Protein AF-A0A957NSQ6-F1 (afdb_monomer)

Structure (mmCIF, N/CA/C/O backbone):
data_AF-A0A957NSQ6-F1
#
_entry.id   AF-A0A957NSQ6-F1
#
loop_
_atom_site.group_PDB
_atom_site.id
_atom_site.type_symbol
_atom_site.label_atom_id
_atom_site.label_alt_id
_atom_site.label_comp_id
_atom_site.label_asym_id
_atom_site.label_entity_id
_atom_site.label_seq_id
_atom_site.pdbx_PDB_ins_code
_atom_site.Cartn_x
_atom_site.Cartn_y
_atom_site.Cartn_z
_atom_site.occupancy
_atom_site.B_iso_or_equiv
_atom_site.auth_seq_id
_atom_site.auth_comp_id
_atom_site.auth_asym_id
_atom_site.auth_atom_id
_atom_site.pdbx_PDB_model_num
ATOM 1 N N . ASP A 1 1 ? -31.401 -4.729 37.773 1.00 59.41 1 ASP A N 1
ATOM 2 C CA . ASP A 1 1 ? -31.222 -4.832 36.318 1.00 59.41 1 ASP A CA 1
ATOM 3 C C . ASP A 1 1 ? -29.803 -5.302 36.040 1.00 59.41 1 ASP A C 1
ATOM 5 O O . ASP A 1 1 ? -28.876 -4.625 36.460 1.00 59.41 1 ASP A O 1
ATOM 9 N N . ASP A 1 2 ? -29.630 -6.480 35.433 1.00 79.62 2 ASP A N 1
ATOM 10 C CA . ASP A 1 2 ? -28.315 -7.121 35.199 1.00 79.62 2 ASP A CA 1
ATOM 11 C C . ASP A 1 2 ? -27.826 -6.951 33.742 1.00 79.62 2 ASP A C 1
ATOM 13 O O . ASP A 1 2 ? -26.927 -7.634 33.254 1.00 79.62 2 ASP A O 1
ATOM 17 N N . GLN A 1 3 ? -28.450 -6.018 33.015 1.00 88.69 3 GLN A N 1
ATOM 18 C CA . GLN A 1 3 ? -28.227 -5.779 31.586 1.00 88.69 3 GLN A CA 1
ATOM 19 C C . GLN A 1 3 ? -26.753 -5.472 31.242 1.00 88.69 3 GLN A C 1
ATOM 21 O O . GLN A 1 3 ? -26.240 -6.066 30.291 1.00 88.69 3 GLN A O 1
ATOM 26 N N . PRO A 1 4 ? -26.005 -4.646 32.010 1.00 88.00 4 PRO A N 1
ATOM 27 C CA . PRO A 1 4 ? -24.586 -4.417 31.726 1.00 88.00 4 PRO A CA 1
ATOM 28 C C . PRO A 1 4 ? -23.705 -5.660 31.912 1.00 88.00 4 PRO A C 1
ATOM 30 O O . PRO A 1 4 ? -22.702 -5.812 31.213 1.00 88.00 4 PRO A O 1
ATOM 33 N N . LEU A 1 5 ? -24.045 -6.556 32.847 1.00 91.75 5 LEU A N 1
ATOM 34 C CA . LEU A 1 5 ? -23.319 -7.816 33.016 1.00 91.75 5 LEU A CA 1
ATOM 35 C C . LEU A 1 5 ? -23.641 -8.772 31.867 1.00 91.75 5 LEU A C 1
ATOM 37 O O . LEU A 1 5 ? -22.721 -9.341 31.279 1.00 91.75 5 LEU A O 1
ATOM 41 N N . ALA A 1 6 ? -24.920 -8.881 31.497 1.00 92.69 6 ALA A N 1
ATOM 42 C CA . ALA A 1 6 ? -25.365 -9.669 30.353 1.00 92.69 6 ALA A CA 1
ATOM 43 C C . ALA A 1 6 ? -24.654 -9.237 29.061 1.00 92.69 6 ALA A C 1
ATOM 45 O O . ALA A 1 6 ? -24.125 -10.082 28.341 1.00 92.69 6 ALA A O 1
ATOM 46 N N . ALA A 1 7 ? -24.539 -7.930 28.808 1.00 93.56 7 ALA A N 1
ATOM 47 C CA . ALA A 1 7 ? -23.812 -7.403 27.654 1.00 93.56 7 ALA A CA 1
ATOM 48 C C . ALA A 1 7 ? -22.319 -7.774 27.668 1.00 93.56 7 ALA A C 1
ATOM 50 O O . ALA A 1 7 ? -21.776 -8.165 26.638 1.00 93.56 7 ALA A O 1
ATOM 51 N N . LYS A 1 8 ? -21.652 -7.732 28.831 1.00 93.06 8 LYS A N 1
ATOM 52 C CA . LYS A 1 8 ? -20.250 -8.178 28.964 1.00 93.06 8 LYS A CA 1
ATOM 53 C C . LYS A 1 8 ? -20.082 -9.679 28.718 1.00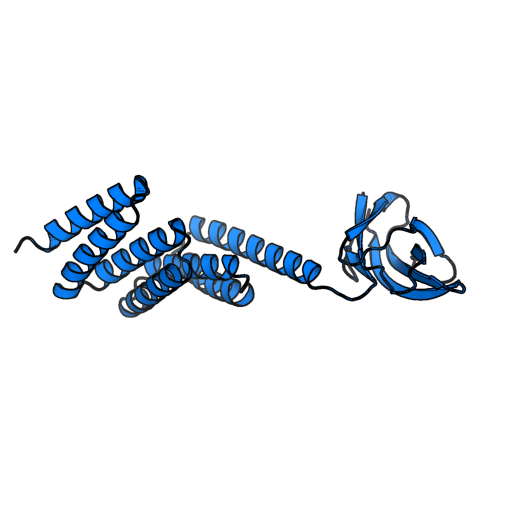 93.06 8 LYS A C 1
ATOM 55 O O . LYS A 1 8 ? -19.066 -10.093 28.163 1.00 93.06 8 LYS A O 1
ATOM 60 N N . VAL A 1 9 ? -21.050 -10.499 29.131 1.00 95.44 9 VAL A N 1
ATOM 61 C CA . VAL A 1 9 ? -21.042 -11.944 28.850 1.00 95.44 9 VAL A CA 1
ATOM 62 C C . VAL A 1 9 ? -21.224 -12.196 27.355 1.00 95.44 9 VAL A C 1
ATOM 64 O O . VAL A 1 9 ? -20.435 -12.934 26.766 1.00 95.44 9 VAL A O 1
ATOM 67 N N . LEU A 1 10 ? -22.199 -11.535 26.727 1.00 96.25 10 LEU A N 1
ATOM 68 C CA . LEU A 1 10 ? -22.439 -11.629 25.286 1.00 96.25 10 LEU A CA 1
ATOM 69 C C . LEU A 1 10 ? -21.228 -11.155 24.474 1.00 96.25 10 LEU A C 1
ATOM 71 O O . LEU A 1 10 ? -20.854 -11.812 23.509 1.00 96.25 10 LEU A O 1
ATOM 75 N N . ASP A 1 11 ? -20.560 -10.077 24.887 1.00 93.31 11 ASP A N 1
ATOM 76 C CA . ASP A 1 11 ? -19.333 -9.587 24.247 1.00 93.31 11 ASP A CA 1
ATOM 77 C C . ASP A 1 11 ? -18.222 -10.652 24.217 1.00 93.31 11 ASP A C 1
ATOM 79 O O . ASP A 1 11 ? -17.604 -10.881 23.173 1.00 93.31 11 ASP A O 1
ATOM 83 N N . ARG A 1 12 ? -18.018 -11.360 25.337 1.00 95.69 12 ARG A N 1
ATOM 84 C CA . ARG A 1 12 ? -17.053 -12.469 25.427 1.00 95.69 12 ARG A CA 1
ATOM 85 C C . ARG A 1 12 ? -17.475 -13.675 24.593 1.0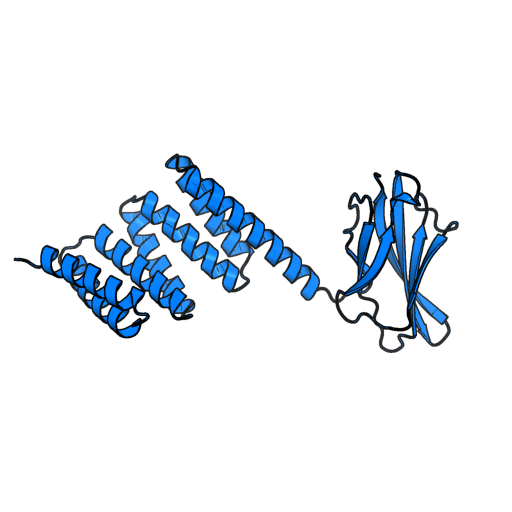0 95.69 12 ARG A C 1
ATOM 87 O O . ARG A 1 12 ? -16.624 -14.295 23.960 1.00 95.69 12 ARG A O 1
ATOM 94 N N . MET A 1 13 ? -18.766 -14.009 24.572 1.00 97.50 13 MET A N 1
ATOM 95 C CA . MET A 1 13 ? -19.292 -15.084 23.722 1.00 97.50 13 MET A CA 1
ATOM 96 C C . MET A 1 13 ? -19.080 -14.773 22.239 1.00 97.50 13 MET A C 1
ATOM 98 O O . MET A 1 13 ? -18.587 -15.621 21.503 1.00 97.50 13 MET A O 1
ATOM 102 N N . ALA A 1 14 ? -19.391 -13.547 21.815 1.00 96.81 14 ALA A N 1
ATOM 103 C CA . ALA A 1 14 ? -19.189 -13.089 20.446 1.00 96.81 14 ALA A CA 1
ATOM 104 C C . ALA A 1 14 ? -17.711 -13.162 20.043 1.00 96.81 14 ALA A C 1
ATOM 106 O O . ALA A 1 14 ? -17.388 -13.657 18.965 1.00 96.81 14 ALA A O 1
ATOM 107 N N . GLN A 1 15 ? -16.806 -12.760 20.941 1.00 95.12 15 GLN A N 1
ATOM 108 C CA . GLN A 1 15 ? -15.370 -12.914 20.723 1.00 95.12 15 GLN A CA 1
ATOM 109 C C . GLN A 1 15 ? -14.973 -14.391 20.575 1.00 95.12 15 GLN A C 1
ATOM 111 O O . GLN A 1 15 ? -14.192 -14.723 19.689 1.00 95.12 15 GLN A O 1
ATOM 116 N N . GLY A 1 16 ? -15.532 -15.283 21.399 1.00 97.44 16 GLY A N 1
ATOM 117 C CA . GLY A 1 16 ? -15.296 -16.727 21.309 1.00 97.44 16 GLY A CA 1
ATOM 118 C C . GLY A 1 16 ? -15.818 -17.365 20.017 1.00 97.44 16 GLY A C 1
ATOM 119 O O . GLY A 1 16 ? -15.195 -18.293 19.507 1.00 97.44 16 GLY A O 1
ATOM 120 N N . TYR A 1 17 ? -16.926 -16.867 19.465 1.00 97.88 17 TYR A N 1
ATOM 121 C CA . TYR A 1 17 ? -17.395 -17.265 18.135 1.00 97.88 17 TYR A CA 1
ATOM 122 C C . TYR A 1 17 ? -16.464 -16.745 17.036 1.00 97.88 17 TYR A C 1
ATOM 124 O O . TYR A 1 17 ? -16.080 -17.503 16.148 1.00 97.88 17 TYR A O 1
ATOM 132 N N . SER A 1 18 ? -16.023 -15.488 17.132 1.00 94.94 18 SER A N 1
ATOM 133 C CA . SER A 1 18 ? -15.085 -14.886 16.176 1.00 94.94 18 SER A CA 1
ATOM 134 C C . SER A 1 18 ? -13.775 -15.671 16.079 1.00 94.94 18 SER A C 1
ATOM 136 O O . SER A 1 18 ? -13.308 -15.937 14.977 1.00 94.94 18 SER A O 1
ATOM 138 N N . THR A 1 19 ? -13.193 -16.097 17.206 1.00 95.50 19 THR A N 1
ATOM 139 C CA . THR A 1 19 ? -11.946 -16.886 17.203 1.00 95.50 19 THR A CA 1
ATOM 140 C C . THR A 1 19 ? -12.121 -18.295 16.638 1.00 95.50 19 THR A C 1
ATOM 142 O O . THR A 1 19 ? -11.147 -18.900 16.199 1.00 95.50 19 THR A O 1
ATOM 145 N N . GLN A 1 20 ? -13.352 -18.811 16.618 1.00 97.19 20 GLN A N 1
ATOM 146 C CA . GLN A 1 20 ? -13.725 -20.070 15.967 1.00 97.19 20 GLN A CA 1
ATOM 147 C C . GLN A 1 20 ? -14.165 -19.875 14.507 1.00 97.19 20 GLN A C 1
ATOM 149 O O . GLN A 1 20 ? -14.672 -20.817 13.903 1.00 97.19 20 GLN A O 1
ATOM 154 N N . LEU A 1 21 ? -13.990 -18.670 13.945 1.00 96.25 21 LEU A N 1
ATOM 155 C CA . LEU A 1 21 ? -14.411 -18.293 12.588 1.00 96.25 21 LEU A CA 1
ATOM 156 C C . LEU A 1 21 ? -15.930 -18.425 12.361 1.00 96.25 21 LEU A C 1
ATOM 158 O O . LEU A 1 21 ? -16.412 -18.503 11.235 1.00 96.25 21 LEU A O 1
ATOM 162 N N . GLN A 1 22 ? -16.705 -18.434 13.446 1.00 98.06 22 GLN A N 1
ATOM 163 C CA . GLN A 1 22 ? -18.164 -18.485 13.444 1.00 98.06 22 GLN A CA 1
ATOM 164 C C . GLN A 1 22 ? -18.727 -17.064 13.321 1.00 98.06 22 GLN A C 1
ATOM 166 O O . GLN A 1 22 ? -19.329 -16.525 14.254 1.00 98.06 22 GLN A O 1
ATOM 171 N N . TYR A 1 23 ? -18.464 -16.427 12.176 1.00 97.56 23 TYR A N 1
ATOM 172 C CA . TYR A 1 23 ? -18.701 -14.995 11.973 1.00 97.56 23 TYR A CA 1
ATOM 173 C C . TYR A 1 23 ? -20.169 -14.594 12.130 1.00 97.56 23 TYR A C 1
ATOM 175 O O . TYR A 1 23 ? -20.453 -13.635 12.846 1.00 97.56 23 TYR A O 1
ATOM 183 N N . ASP A 1 24 ? -21.109 -15.364 11.578 1.00 97.62 24 ASP A N 1
ATOM 184 C CA . ASP A 1 24 ? -22.543 -15.079 11.712 1.00 97.62 24 ASP A CA 1
ATOM 185 C C . ASP A 1 24 ? -22.997 -15.104 13.175 1.00 97.62 24 ASP A C 1
ATOM 187 O O . ASP A 1 24 ? -23.700 -14.203 13.639 1.00 97.62 24 ASP A O 1
ATOM 191 N N . GLN A 1 25 ? -22.560 -16.108 13.940 1.00 98.19 25 GLN A N 1
ATOM 192 C CA . GLN A 1 25 ? -22.893 -16.221 15.363 1.00 98.19 25 GLN A CA 1
ATOM 193 C C . GLN A 1 25 ? -22.252 -15.090 16.173 1.00 98.19 25 GLN A C 1
ATOM 195 O O . GLN A 1 25 ? -22.890 -14.536 17.076 1.00 98.19 25 GLN A O 1
ATOM 200 N N . ALA A 1 26 ? -21.020 -14.703 15.834 1.00 98.19 26 ALA A N 1
ATOM 201 C CA . ALA A 1 26 ? -20.340 -13.572 16.449 1.00 98.19 26 ALA A CA 1
ATOM 202 C C . ALA A 1 26 ? -21.087 -12.256 16.184 1.00 98.19 26 ALA A C 1
ATOM 204 O O . ALA A 1 26 ? -21.383 -11.521 17.127 1.00 98.19 26 ALA A O 1
ATOM 205 N N . LEU A 1 27 ? -21.467 -11.988 14.931 1.00 98.38 27 LEU A N 1
ATOM 206 C CA . LEU A 1 27 ? -22.197 -10.785 14.523 1.00 98.38 27 LEU A CA 1
ATOM 207 C C . LEU A 1 27 ? -23.595 -10.718 15.142 1.00 98.38 27 LEU A C 1
ATOM 209 O O . LEU A 1 27 ? -23.969 -9.674 15.675 1.00 98.38 27 LEU A O 1
ATOM 213 N N . GLN A 1 28 ? -24.347 -11.823 15.155 1.00 98.19 28 GLN A N 1
ATOM 214 C CA . GLN A 1 28 ? -25.651 -11.890 15.829 1.00 98.19 28 GLN A CA 1
ATOM 215 C C . GLN A 1 28 ? -25.526 -11.627 17.335 1.00 98.19 28 GLN A C 1
ATOM 217 O O . GLN A 1 28 ? -26.360 -10.938 17.929 1.00 98.19 28 GLN A O 1
ATOM 222 N N . THR A 1 29 ? -24.469 -12.147 17.963 1.00 98.00 29 THR A N 1
ATOM 223 C CA . THR A 1 29 ? -24.219 -11.935 19.392 1.00 98.00 29 THR A CA 1
ATOM 224 C C . THR A 1 29 ? -23.806 -10.487 19.668 1.00 98.00 29 THR A C 1
ATOM 226 O O . THR A 1 29 ? -24.349 -9.871 20.584 1.00 98.00 29 THR A O 1
ATOM 229 N N . TYR A 1 30 ? -22.939 -9.891 18.842 1.00 98.25 30 TYR A N 1
ATOM 230 C CA . TYR A 1 30 ? -22.600 -8.470 18.952 1.00 98.25 30 TYR A CA 1
ATOM 231 C C . TYR A 1 30 ? -23.787 -7.548 18.676 1.00 98.25 30 TYR A C 1
ATOM 233 O O . TYR A 1 30 ? -23.912 -6.536 19.357 1.00 98.25 30 TYR A O 1
ATOM 241 N N . ALA A 1 31 ? -24.701 -7.898 17.767 1.00 98.06 31 ALA A N 1
ATOM 242 C CA . ALA A 1 31 ? -25.925 -7.129 17.547 1.00 98.06 31 ALA A CA 1
ATOM 243 C C . ALA A 1 31 ? -26.799 -7.075 18.814 1.00 98.06 31 ALA A C 1
ATOM 245 O O . ALA A 1 31 ? -27.305 -6.012 19.169 1.00 98.06 31 ALA A O 1
ATOM 246 N N . ARG A 1 32 ? -26.908 -8.188 19.557 1.00 97.38 32 ARG A N 1
ATOM 247 C CA . ARG A 1 32 ? -27.587 -8.212 20.867 1.00 97.38 32 ARG A CA 1
ATOM 248 C C . ARG A 1 32 ? -26.871 -7.343 21.901 1.00 97.38 32 ARG A C 1
ATOM 250 O O . ARG A 1 32 ? -27.523 -6.568 22.597 1.00 97.38 32 ARG A O 1
ATOM 257 N N . THR A 1 33 ? -25.543 -7.441 21.981 1.00 96.81 33 THR A N 1
ATOM 258 C CA . THR A 1 33 ? -24.714 -6.585 22.848 1.00 96.81 33 THR A CA 1
ATOM 259 C C . THR A 1 33 ? -24.918 -5.101 22.528 1.00 96.81 33 THR A C 1
ATOM 261 O O . THR A 1 33 ? -25.091 -4.290 23.436 1.00 96.81 33 THR A O 1
ATOM 264 N N . LEU A 1 34 ? -24.969 -4.751 21.239 1.00 97.12 34 LEU A N 1
ATOM 265 C CA . LEU A 1 34 ? -25.177 -3.392 20.748 1.00 97.12 34 LEU A CA 1
ATOM 266 C C . LEU A 1 34 ? -26.527 -2.825 21.203 1.00 97.12 34 LEU A C 1
ATOM 268 O O . LEU A 1 34 ? -26.562 -1.709 21.716 1.00 97.12 34 LEU A O 1
ATOM 272 N N . THR A 1 35 ? -27.614 -3.599 21.088 1.00 97.44 35 THR A N 1
ATOM 273 C CA . THR A 1 35 ? -28.949 -3.188 21.561 1.00 97.44 35 THR A CA 1
ATOM 274 C C . THR A 1 35 ? -28.949 -2.860 23.053 1.00 97.44 35 THR A C 1
ATOM 276 O O . THR A 1 35 ? -29.550 -1.867 23.463 1.00 97.44 35 THR A O 1
ATOM 279 N N . ILE A 1 36 ? -28.250 -3.655 23.871 1.00 97.19 36 ILE A N 1
ATOM 280 C CA . ILE A 1 36 ? -28.162 -3.395 25.312 1.00 97.19 36 ILE A CA 1
ATOM 281 C C . ILE A 1 36 ? -27.408 -2.087 25.570 1.00 97.19 36 ILE A C 1
ATOM 283 O O . ILE A 1 36 ? -27.910 -1.234 26.298 1.00 97.19 36 ILE A O 1
ATOM 287 N N . TRP A 1 37 ? -26.238 -1.885 24.957 1.00 97.56 37 TRP A N 1
ATOM 288 C CA . TRP A 1 37 ? -25.466 -0.655 25.168 1.00 97.56 37 TRP A CA 1
ATOM 289 C C . TRP A 1 37 ? -26.175 0.602 24.663 1.00 97.56 37 TRP A C 1
ATOM 291 O O . TRP A 1 37 ? -26.093 1.644 25.311 1.00 97.56 37 TRP A O 1
ATOM 301 N N . GLN A 1 38 ? -26.933 0.498 23.569 1.00 96.94 38 GLN A N 1
ATOM 302 C CA . GLN A 1 38 ? -27.79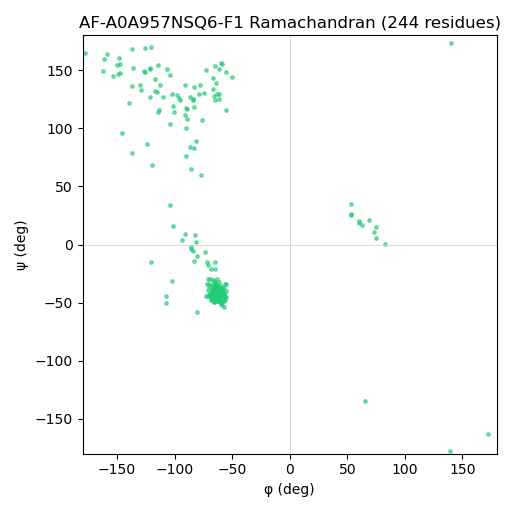0 1.580 23.082 1.00 96.94 38 GLN A CA 1
ATOM 303 C C . GLN A 1 38 ? -28.902 1.922 24.080 1.00 96.94 38 GLN A C 1
ATOM 305 O O . GLN A 1 38 ? -29.107 3.099 24.368 1.00 96.94 38 GLN A O 1
ATOM 310 N N . ALA A 1 39 ? -29.576 0.920 24.656 1.00 96.75 39 ALA A N 1
ATOM 311 C CA . ALA A 1 39 ? -30.607 1.138 25.674 1.00 96.75 39 ALA A CA 1
ATOM 312 C C . ALA A 1 39 ? -30.051 1.787 26.955 1.00 96.75 39 ALA A C 1
ATOM 314 O O . ALA A 1 39 ? -30.757 2.532 27.628 1.00 96.75 39 ALA A O 1
ATOM 315 N N . GLN A 1 40 ? -28.777 1.533 27.266 1.00 95.38 40 GLN A N 1
ATOM 316 C CA . GLN A 1 40 ? -28.058 2.155 28.382 1.00 95.38 40 GLN A CA 1
ATOM 317 C C . GLN A 1 40 ? -27.429 3.514 28.026 1.00 95.38 40 GLN A C 1
ATOM 319 O O . GLN A 1 40 ? -26.808 4.137 28.884 1.00 95.38 40 GLN A O 1
ATOM 324 N N . ALA A 1 41 ? -27.548 3.963 26.771 1.00 95.62 41 ALA A N 1
ATOM 325 C CA . ALA A 1 41 ? -26.880 5.150 26.237 1.00 95.62 41 ALA A CA 1
ATOM 326 C C . ALA A 1 41 ? -25.345 5.172 26.451 1.00 95.62 41 ALA A C 1
ATOM 328 O O . ALA A 1 41 ? -24.730 6.241 26.470 1.00 95.62 41 ALA A O 1
ATOM 329 N N . ASP A 1 42 ? -24.701 4.003 26.570 1.00 96.81 42 ASP A N 1
ATOM 330 C CA . ASP A 1 42 ? -23.247 3.885 26.735 1.00 96.81 42 ASP A CA 1
ATOM 331 C C . ASP A 1 42 ? -22.548 3.957 25.371 1.00 96.81 42 ASP A C 1
ATOM 333 O O . ASP A 1 42 ? -22.218 2.949 24.738 1.00 96.81 42 ASP A O 1
ATOM 337 N N . LYS A 1 43 ? -22.322 5.185 24.901 1.00 97.50 43 LYS A N 1
ATOM 338 C CA . LYS A 1 43 ? -21.707 5.462 23.593 1.00 97.50 43 LYS A CA 1
ATOM 339 C C . LYS A 1 43 ? -20.339 4.806 23.414 1.00 97.50 43 LYS A C 1
ATOM 341 O O . LYS A 1 43 ? -20.021 4.368 22.309 1.00 97.50 43 LYS A O 1
ATOM 346 N N . ARG A 1 44 ? -19.545 4.690 24.485 1.00 97.38 44 ARG A N 1
ATOM 347 C CA . ARG A 1 44 ? -18.216 4.071 24.419 1.00 97.38 44 ARG A CA 1
ATOM 348 C C . ARG A 1 44 ? -18.322 2.580 24.113 1.00 97.38 44 ARG A C 1
ATOM 350 O O . ARG A 1 44 ? -17.587 2.065 23.266 1.00 97.38 44 ARG A O 1
ATOM 357 N N . GLN A 1 45 ? -19.250 1.887 24.769 1.00 97.75 45 GLN A N 1
ATOM 358 C CA . GLN A 1 45 ? -19.480 0.465 24.518 1.00 97.75 45 GLN A CA 1
ATOM 359 C C . GLN A 1 45 ? -20.166 0.210 23.172 1.00 97.75 45 GLN A C 1
ATOM 361 O O . GLN A 1 45 ? -19.829 -0.765 22.496 1.00 97.75 45 GLN A O 1
ATOM 366 N N . VAL A 1 46 ? -21.054 1.107 22.729 1.00 98.50 46 VAL A N 1
ATOM 367 C CA . VAL A 1 46 ? -21.619 1.077 21.369 1.00 98.50 46 VAL A CA 1
ATOM 368 C C . VAL A 1 46 ? -20.497 1.176 20.328 1.00 98.50 46 VAL A C 1
ATOM 370 O O . VAL A 1 46 ? -20.380 0.292 19.479 1.00 98.50 46 VAL A O 1
ATOM 373 N N . ALA A 1 47 ? -19.614 2.175 20.434 1.00 98.56 47 ALA A N 1
ATOM 374 C CA . ALA A 1 47 ? -18.488 2.357 19.515 1.00 98.56 47 ALA A CA 1
ATOM 375 C C . ALA A 1 47 ? -17.530 1.152 19.514 1.00 98.56 47 ALA A C 1
ATOM 377 O O . ALA A 1 47 ? -17.136 0.660 18.458 1.00 98.56 47 ALA A O 1
ATOM 378 N N . THR A 1 48 ? -17.209 0.616 20.696 1.00 98.12 48 THR A N 1
ATOM 379 C CA . THR A 1 48 ? -16.349 -0.571 20.837 1.00 98.12 48 THR A CA 1
ATOM 380 C C . THR A 1 48 ? -16.978 -1.815 20.201 1.00 98.12 48 THR A C 1
ATOM 382 O O . THR A 1 48 ? -16.285 -2.603 19.556 1.00 98.12 48 THR A O 1
ATOM 385 N N . THR A 1 49 ? -18.291 -1.998 20.351 1.00 98.38 49 THR A N 1
ATOM 386 C CA . THR A 1 49 ? -19.018 -3.127 19.752 1.00 98.38 49 THR A CA 1
ATOM 387 C C . THR A 1 49 ? -19.032 -3.014 18.227 1.00 98.38 49 THR A C 1
ATOM 389 O O . THR A 1 49 ? -18.719 -3.984 17.538 1.00 98.38 49 THR A O 1
ATOM 392 N N . LEU A 1 50 ? -19.294 -1.818 17.691 1.00 98.69 50 LEU A N 1
ATOM 393 C CA . LEU A 1 50 ? -19.233 -1.541 16.252 1.00 98.69 50 LEU A CA 1
ATOM 394 C C . LEU A 1 50 ? -17.826 -1.766 15.678 1.00 98.69 50 LEU A C 1
ATOM 396 O O . LEU A 1 50 ? -17.692 -2.396 14.631 1.00 98.69 50 LEU A O 1
ATOM 400 N N . PHE A 1 51 ? -16.771 -1.349 16.389 1.00 98.56 51 PHE A N 1
ATOM 401 C CA . PHE A 1 51 ? -15.384 -1.647 16.012 1.00 98.56 51 PHE A CA 1
ATOM 402 C C . PHE A 1 51 ? -15.141 -3.159 15.882 1.00 98.56 51 PHE A C 1
ATOM 404 O O . PHE A 1 51 ? -14.543 -3.611 14.905 1.00 98.56 51 PHE A O 1
ATOM 411 N N . LYS A 1 52 ? -15.618 -3.962 16.841 1.00 98.19 52 LYS A N 1
ATOM 412 C CA . LYS A 1 52 ? -15.466 -5.427 16.806 1.00 98.19 52 LYS A CA 1
ATOM 413 C C . LYS A 1 52 ? -16.252 -6.058 15.656 1.00 98.19 52 LYS A C 1
ATOM 415 O O . LYS A 1 52 ? -15.715 -6.917 14.963 1.00 98.19 52 LYS A O 1
ATOM 420 N N . MET A 1 53 ? -17.474 -5.592 15.399 1.00 98.56 53 MET A N 1
ATOM 421 C CA . MET A 1 53 ? -18.259 -6.022 14.236 1.00 98.56 53 MET A CA 1
ATOM 422 C C . MET A 1 53 ? -17.548 -5.687 12.919 1.00 98.56 53 MET A C 1
ATOM 424 O O . MET A 1 53 ? -17.458 -6.541 12.044 1.00 98.56 53 MET A O 1
ATOM 428 N N . GLY A 1 54 ? -16.981 -4.482 12.796 1.00 98.00 54 GLY A N 1
ATOM 429 C CA . GLY A 1 54 ? -16.193 -4.088 11.626 1.00 98.00 54 GLY A CA 1
ATOM 430 C C . GLY A 1 54 ? -14.964 -4.977 11.419 1.00 98.00 54 GLY A C 1
ATOM 431 O O . GLY A 1 54 ? -14.645 -5.339 10.286 1.00 98.00 54 GLY A O 1
ATOM 432 N N . ALA A 1 55 ? -14.296 -5.389 12.502 1.00 97.12 55 ALA A N 1
ATOM 433 C CA . ALA A 1 55 ? -13.182 -6.331 12.430 1.00 97.12 55 ALA A CA 1
ATOM 434 C C . ALA A 1 55 ? -13.620 -7.719 11.937 1.00 97.12 55 ALA A C 1
ATOM 436 O O . ALA A 1 55 ? -12.930 -8.279 11.089 1.00 97.12 55 ALA A O 1
ATOM 437 N N . ILE A 1 56 ? -14.769 -8.226 12.399 1.00 97.81 56 ILE A N 1
ATOM 438 C CA . ILE A 1 56 ? -15.329 -9.503 11.932 1.00 97.81 56 ILE A CA 1
ATOM 439 C C . ILE A 1 56 ? -15.701 -9.440 10.456 1.00 97.81 56 ILE A C 1
ATOM 441 O O . ILE A 1 56 ? -15.280 -10.310 9.705 1.00 97.81 56 ILE A O 1
ATOM 445 N N . TYR A 1 57 ? -16.428 -8.407 10.021 1.00 97.56 57 TYR A N 1
ATOM 446 C CA . TYR A 1 57 ? -16.773 -8.255 8.605 1.00 97.56 57 TYR A CA 1
ATOM 447 C C . TYR A 1 57 ? -15.526 -8.257 7.720 1.00 97.56 57 TYR A C 1
ATOM 449 O O . TYR A 1 57 ? -15.497 -8.920 6.691 1.00 97.56 57 TYR A O 1
ATOM 457 N N . ARG A 1 58 ? -14.442 -7.605 8.158 1.00 94.69 58 ARG A N 1
ATOM 458 C CA . ARG A 1 58 ? -13.166 -7.640 7.433 1.00 94.69 58 ARG A CA 1
ATOM 459 C C . ARG A 1 58 ? -12.562 -9.045 7.365 1.00 94.69 58 ARG A C 1
ATOM 461 O O . ARG A 1 58 ? -12.000 -9.401 6.338 1.00 94.69 58 ARG A O 1
ATOM 468 N N . GLU A 1 59 ? -12.596 -9.797 8.465 1.00 94.62 59 GLU A N 1
ATOM 469 C CA . GLU A 1 59 ? -12.101 -11.183 8.509 1.00 94.62 59 GLU A CA 1
ATOM 470 C C . GLU A 1 59 ? -12.953 -12.126 7.650 1.00 94.62 59 GLU A C 1
ATOM 472 O O . GLU A 1 59 ? -12.414 -13.054 7.060 1.00 94.62 59 GLU A O 1
ATOM 477 N N . ALA A 1 60 ? -14.245 -11.831 7.512 1.00 95.06 60 ALA A N 1
ATOM 478 C CA . ALA A 1 60 ? -15.170 -12.499 6.601 1.00 95.06 60 ALA A CA 1
ATOM 479 C C . ALA A 1 60 ? -15.105 -11.971 5.150 1.00 95.06 60 ALA A C 1
ATOM 481 O O . ALA A 1 60 ? -15.959 -12.320 4.342 1.00 95.06 60 ALA A O 1
ATOM 482 N N . GLU A 1 61 ? -14.132 -11.110 4.823 1.00 93.19 61 GLU A N 1
ATOM 483 C CA . GLU A 1 61 ? -13.949 -10.486 3.497 1.00 93.19 61 GLU A CA 1
ATOM 484 C C . GLU A 1 61 ? -15.136 -9.615 3.017 1.00 93.19 61 GLU A C 1
ATOM 486 O O . GLU A 1 61 ? -15.240 -9.255 1.847 1.00 93.19 61 GLU A O 1
ATOM 491 N N . GLN A 1 62 ? -16.002 -9.195 3.941 1.00 95.12 62 GLN A N 1
ATOM 492 C CA . GLN A 1 62 ? -17.115 -8.265 3.731 1.00 95.12 62 GLN A CA 1
ATOM 493 C C . GLN A 1 62 ? -16.647 -6.820 3.961 1.00 95.12 62 GLN A C 1
ATOM 495 O O . GLN A 1 62 ? -16.832 -6.222 5.028 1.00 95.12 62 GLN A O 1
ATOM 500 N N . TYR A 1 63 ? -15.924 -6.274 2.983 1.00 91.62 63 TYR A N 1
ATOM 501 C CA . TYR A 1 63 ? -15.199 -5.011 3.154 1.00 91.62 63 TYR A CA 1
ATOM 502 C C . TYR A 1 63 ? -16.103 -3.774 3.264 1.00 91.62 63 TYR A C 1
ATOM 504 O O . TYR A 1 63 ? -15.771 -2.863 4.029 1.00 91.62 63 TYR A O 1
ATOM 512 N N . ASP A 1 64 ? -17.245 -3.751 2.575 1.00 93.94 64 ASP A N 1
ATOM 513 C CA . ASP A 1 64 ? -18.175 -2.615 2.602 1.00 93.94 64 ASP A CA 1
ATOM 514 C C . ASP A 1 64 ? -18.845 -2.485 3.977 1.00 93.94 64 ASP A C 1
ATOM 516 O O . ASP A 1 64 ? -18.822 -1.418 4.600 1.00 93.94 64 ASP A O 1
ATOM 520 N N . GLU A 1 65 ? -19.359 -3.594 4.514 1.00 96.81 65 GLU A N 1
ATOM 521 C CA . GLU A 1 65 ? -19.958 -3.654 5.847 1.00 96.81 65 GLU A CA 1
ATOM 522 C C . GLU A 1 65 ? -18.923 -3.356 6.938 1.00 96.81 65 GLU A C 1
ATOM 524 O O . GLU A 1 65 ? -19.221 -2.674 7.925 1.00 96.81 65 GLU A O 1
ATOM 529 N N . SER A 1 66 ? -17.681 -3.814 6.751 1.00 97.00 66 SER A N 1
ATOM 530 C CA . SER A 1 66 ? -16.564 -3.495 7.639 1.00 97.00 66 SER A CA 1
ATOM 531 C C . SER A 1 66 ? -16.307 -1.991 7.713 1.00 97.00 66 SER A C 1
ATOM 533 O O . SER A 1 66 ? -16.268 -1.417 8.809 1.00 97.00 66 SER A O 1
ATOM 535 N N . LEU A 1 67 ? -16.175 -1.341 6.552 1.00 96.69 67 LEU A N 1
ATOM 536 C CA . LEU A 1 67 ? -15.923 0.092 6.459 1.00 96.69 67 LEU A CA 1
ATOM 537 C C . LEU A 1 67 ? -17.077 0.895 7.066 1.00 96.69 67 LEU A C 1
ATOM 539 O O . LEU A 1 67 ? -16.821 1.816 7.845 1.00 96.69 67 LEU A O 1
ATOM 543 N N . GLN A 1 68 ? -18.324 0.505 6.788 1.00 97.88 68 GLN A N 1
ATOM 544 C CA . GLN A 1 68 ? -19.504 1.127 7.383 1.00 97.88 68 GLN A CA 1
ATOM 545 C C . GLN A 1 68 ? -19.455 1.060 8.918 1.00 97.88 68 GLN A C 1
ATOM 547 O O . GLN A 1 68 ? -19.627 2.078 9.591 1.00 97.88 68 GLN A O 1
ATOM 552 N N . LYS A 1 69 ? -19.168 -0.114 9.498 1.00 98.56 69 LYS A N 1
ATOM 553 C CA . LYS A 1 69 ? -19.119 -0.274 10.961 1.00 98.56 69 LYS A CA 1
ATOM 554 C C . LYS A 1 69 ? -17.970 0.490 11.607 1.00 98.56 69 LYS A C 1
ATOM 556 O O . LYS A 1 69 ? -18.158 1.056 12.685 1.00 98.56 69 LYS A O 1
ATOM 561 N N . PHE A 1 70 ? -16.811 0.572 10.956 1.00 98.56 70 PHE A N 1
ATOM 562 C CA . PHE A 1 70 ? -15.728 1.428 11.436 1.00 98.56 70 PHE A CA 1
ATOM 563 C C . PHE A 1 70 ? -16.091 2.918 11.368 1.00 98.56 70 PHE A C 1
ATOM 565 O O . PHE A 1 70 ? -15.791 3.650 12.305 1.00 98.56 70 PHE A O 1
ATOM 572 N N . GLN A 1 71 ? -16.770 3.384 10.319 1.00 98.50 71 GLN A N 1
ATOM 573 C CA . GLN A 1 71 ? -17.198 4.785 10.220 1.00 98.50 71 GLN A CA 1
ATOM 574 C C . GLN A 1 71 ? -18.259 5.149 11.272 1.00 98.50 71 GLN A C 1
ATOM 576 O O . GLN A 1 71 ? -18.150 6.199 11.904 1.00 98.50 71 GLN A O 1
ATOM 581 N N . GLU A 1 72 ? -19.236 4.269 11.523 1.00 98.50 72 GLU A N 1
ATOM 582 C CA . GLU A 1 72 ? -20.216 4.443 12.608 1.00 98.50 72 GLU A CA 1
ATOM 583 C C . GLU A 1 72 ? -19.521 4.537 13.980 1.00 98.50 72 GLU A C 1
ATOM 585 O O . GLU A 1 72 ? -19.803 5.439 14.771 1.00 98.50 72 GLU A O 1
ATOM 590 N N . ALA A 1 73 ? -18.570 3.636 14.255 1.00 98.75 73 ALA A N 1
ATOM 591 C CA . ALA A 1 73 ? -17.784 3.661 15.486 1.00 98.75 73 ALA A CA 1
ATOM 592 C C . ALA A 1 73 ? -16.922 4.930 15.610 1.00 98.75 73 ALA A C 1
ATOM 594 O O . ALA A 1 73 ? -16.759 5.448 16.714 1.00 98.75 73 ALA A O 1
ATOM 595 N N . LEU A 1 74 ? -16.380 5.433 14.494 1.00 98.75 74 LEU A N 1
ATOM 596 C CA . LEU A 1 74 ? -15.509 6.611 14.466 1.00 98.75 74 LEU A CA 1
ATOM 597 C C . LEU A 1 74 ? -16.274 7.870 14.861 1.00 98.75 74 LEU A C 1
ATOM 599 O O . LEU A 1 74 ? -15.787 8.628 15.696 1.00 98.75 74 LEU A O 1
ATOM 603 N N . GLY A 1 75 ? -17.486 8.049 14.330 1.00 98.62 75 GLY A N 1
ATOM 604 C CA . GLY A 1 75 ? -18.341 9.175 14.705 1.00 98.62 75 GLY A CA 1
ATOM 605 C C . GLY A 1 75 ? -18.625 9.206 16.209 1.00 98.62 75 GLY A C 1
ATOM 606 O O . GLY A 1 75 ? -18.516 10.256 16.837 1.00 98.62 75 GLY A O 1
ATOM 607 N N . LEU A 1 76 ? -18.899 8.044 16.811 1.00 98.69 76 LEU A N 1
ATOM 608 C CA . LEU A 1 76 ? -19.108 7.942 18.257 1.00 98.69 76 LEU A CA 1
ATOM 609 C C . LEU A 1 76 ? -17.828 8.194 19.059 1.00 98.69 76 LEU A C 1
ATOM 611 O O . LEU A 1 76 ? -17.889 8.883 20.073 1.00 98.69 76 LEU A O 1
ATOM 615 N N . ALA A 1 77 ? -16.683 7.659 18.624 1.00 98.69 77 ALA A N 1
ATOM 616 C CA . ALA A 1 77 ? -15.396 7.880 19.287 1.00 98.69 77 ALA A CA 1
ATOM 617 C C . ALA A 1 77 ? -15.029 9.373 19.322 1.00 98.69 77 ALA A C 1
ATOM 619 O O . ALA A 1 77 ? -14.601 9.877 20.360 1.00 98.69 77 ALA A O 1
ATOM 620 N N . GLN A 1 78 ? -15.271 10.087 18.219 1.00 98.50 78 GLN A N 1
ATOM 621 C CA . GLN A 1 78 ? -15.087 11.536 18.125 1.00 98.50 78 GLN A CA 1
ATOM 622 C C . GLN A 1 78 ? -16.063 12.300 19.021 1.00 98.50 78 GLN A C 1
ATOM 624 O O . GLN A 1 78 ? -15.650 13.210 19.737 1.00 98.50 78 GLN A O 1
ATOM 629 N N . GLU A 1 79 ? -17.340 11.908 19.032 1.00 98.38 79 GLU A N 1
ATOM 630 C CA . GLU A 1 79 ? -18.368 12.543 19.862 1.00 98.38 79 GLU A CA 1
ATOM 631 C C . GLU A 1 79 ? -18.031 12.483 21.361 1.00 98.38 79 GLU A C 1
ATOM 633 O O . GLU A 1 79 ? -18.258 13.447 22.090 1.00 98.38 79 GLU A O 1
ATOM 638 N N . ILE A 1 80 ? -17.470 11.363 21.825 1.00 98.25 80 ILE A N 1
ATOM 639 C CA . ILE A 1 80 ? -17.081 11.176 23.232 1.00 98.25 80 ILE A CA 1
ATOM 640 C C . ILE A 1 80 ? -15.619 11.545 23.522 1.00 98.25 80 ILE A C 1
ATOM 642 O O . ILE A 1 80 ? -15.162 11.340 24.646 1.00 98.25 80 ILE A O 1
ATOM 646 N N . ALA A 1 81 ? -14.889 12.056 22.526 1.00 98.25 81 ALA A N 1
ATOM 647 C CA . ALA A 1 81 ? -13.464 12.370 22.600 1.00 98.25 81 ALA A CA 1
ATOM 648 C C . ALA A 1 81 ? -12.567 11.199 23.078 1.00 98.25 81 ALA A C 1
ATOM 650 O O . ALA A 1 81 ? -11.558 11.417 23.753 1.00 98.25 81 ALA A O 1
ATOM 651 N N . ASP A 1 82 ? -12.898 9.950 22.721 1.00 98.44 82 ASP A N 1
ATOM 652 C CA . ASP A 1 82 ? -12.043 8.780 22.984 1.00 98.44 82 ASP A CA 1
ATOM 653 C C . ASP A 1 82 ? -10.951 8.683 21.907 1.00 98.44 82 ASP A C 1
ATOM 655 O O . ASP A 1 82 ? -11.124 8.056 20.859 1.00 98.44 82 ASP A O 1
ATOM 659 N N . ARG A 1 83 ? -9.819 9.346 22.170 1.00 98.31 83 ARG A N 1
ATOM 660 C CA . ARG A 1 83 ? -8.704 9.487 21.219 1.00 98.31 83 ARG A CA 1
ATOM 661 C C . ARG A 1 83 ? -8.014 8.167 20.878 1.00 98.31 83 ARG A C 1
ATOM 663 O O . ARG A 1 83 ? -7.583 8.000 19.741 1.00 98.31 83 ARG A O 1
ATOM 670 N N . ASP A 1 84 ? -7.923 7.230 21.826 1.00 98.38 84 ASP A N 1
ATOM 671 C CA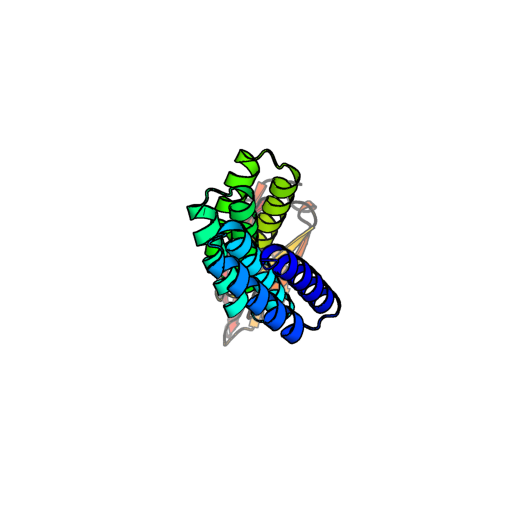 . ASP A 1 84 ? -7.348 5.900 21.561 1.00 98.38 84 ASP A CA 1
ATOM 672 C C . ASP A 1 84 ? -8.242 5.134 20.580 1.00 98.38 84 ASP A C 1
ATOM 674 O O . ASP A 1 84 ? -7.759 4.628 19.563 1.00 98.38 84 ASP A O 1
ATOM 678 N N . LEU A 1 85 ? -9.557 5.110 20.827 1.00 98.38 85 LEU A N 1
ATOM 679 C CA . LEU A 1 85 ? -10.490 4.439 19.928 1.00 98.38 85 LEU A CA 1
ATOM 680 C C . LEU A 1 85 ? -10.533 5.112 18.548 1.00 98.38 85 LEU A C 1
ATOM 682 O O . LEU A 1 85 ? -10.527 4.413 17.531 1.00 98.38 85 LEU A O 1
ATOM 686 N N . GLU A 1 86 ? -10.515 6.448 18.504 1.00 98.69 86 GLU A N 1
ATOM 687 C CA . GLU A 1 86 ? -10.435 7.230 17.265 1.00 98.69 86 GLU A CA 1
ATOM 688 C C . GLU A 1 86 ? -9.200 6.835 16.434 1.00 98.69 86 GLU A C 1
ATOM 690 O O . GLU A 1 86 ? -9.318 6.528 15.243 1.00 98.69 86 GLU A O 1
ATOM 695 N N . ALA A 1 87 ? -8.024 6.751 17.063 1.00 98.69 87 ALA A N 1
ATOM 696 C CA . ALA A 1 87 ? -6.780 6.387 16.394 1.00 98.69 87 ALA A CA 1
ATOM 697 C C . ALA A 1 87 ? -6.821 4.960 15.821 1.00 98.69 87 ALA A C 1
ATOM 699 O O . ALA A 1 87 ? -6.458 4.740 14.660 1.00 98.69 87 ALA A O 1
ATOM 700 N N . ARG A 1 88 ? -7.343 3.987 16.588 1.00 98.50 88 ARG A N 1
ATOM 701 C CA . ARG A 1 88 ? -7.529 2.599 16.112 1.00 98.50 88 ARG A CA 1
ATOM 702 C C . ARG A 1 88 ? -8.453 2.532 14.906 1.00 98.50 88 ARG A C 1
ATOM 704 O O . ARG A 1 88 ? -8.206 1.738 13.997 1.00 98.50 88 ARG A O 1
ATOM 711 N N . LEU A 1 89 ? -9.527 3.316 14.911 1.00 98.75 89 LEU A N 1
ATOM 712 C CA . LEU A 1 89 ? -10.520 3.331 13.842 1.00 98.75 89 LEU A CA 1
ATOM 713 C C . LEU A 1 89 ? -9.957 3.925 12.556 1.00 98.75 89 LEU A C 1
ATOM 715 O O . LEU A 1 89 ? -10.100 3.302 11.503 1.00 98.75 89 LEU A O 1
ATOM 719 N N . TRP A 1 90 ? -9.234 5.042 12.642 1.00 98.81 90 TRP A N 1
ATOM 720 C CA . TRP A 1 90 ? -8.524 5.601 11.492 1.00 98.81 90 TRP A CA 1
ATOM 721 C C . TRP A 1 90 ? -7.542 4.603 10.872 1.00 98.81 90 TRP A C 1
ATOM 723 O O . TRP A 1 90 ? -7.537 4.417 9.656 1.00 98.81 90 TRP A O 1
ATOM 733 N N . ASP A 1 91 ? -6.786 3.878 11.698 1.00 97.94 91 ASP A N 1
ATOM 734 C CA . ASP A 1 91 ? -5.875 2.814 11.259 1.00 97.94 91 ASP A CA 1
ATOM 735 C C . ASP A 1 91 ? -6.593 1.685 10.493 1.00 97.94 91 ASP A C 1
ATOM 737 O O . ASP A 1 91 ? -6.089 1.150 9.498 1.00 97.94 91 ASP A O 1
ATOM 741 N N . ARG A 1 92 ? -7.781 1.284 10.967 1.00 97.88 92 ARG A N 1
ATOM 742 C CA . ARG A 1 92 ? -8.598 0.232 10.340 1.00 97.88 92 ARG A CA 1
ATOM 743 C C . ARG A 1 92 ? -9.204 0.699 9.019 1.00 97.88 92 ARG A C 1
ATOM 745 O O . ARG A 1 92 ? -9.109 -0.035 8.037 1.00 97.88 92 ARG A O 1
ATOM 752 N N . ILE A 1 93 ? -9.742 1.915 8.984 1.00 98.50 93 ILE A N 1
ATOM 753 C CA . ILE A 1 93 ? -10.298 2.551 7.781 1.00 98.50 93 ILE A CA 1
ATOM 754 C C . ILE A 1 93 ? -9.213 2.723 6.714 1.00 98.50 93 ILE A C 1
ATOM 756 O O . ILE A 1 93 ? -9.426 2.385 5.551 1.00 98.50 93 ILE A O 1
ATOM 760 N N . ALA A 1 94 ? -8.020 3.171 7.105 1.00 98.19 94 ALA A N 1
ATOM 761 C CA . ALA A 1 94 ? -6.887 3.298 6.197 1.00 98.19 94 ALA A CA 1
ATOM 762 C C . ALA A 1 94 ? -6.484 1.947 5.586 1.00 98.19 94 ALA A C 1
ATOM 764 O O . ALA A 1 94 ? -6.245 1.843 4.382 1.00 98.19 94 ALA A O 1
ATOM 765 N N . GLY A 1 95 ? -6.469 0.893 6.408 1.00 95.94 95 GLY A N 1
ATOM 766 C CA . GLY A 1 95 ? -6.238 -0.473 5.947 1.00 95.94 95 GLY A CA 1
ATOM 767 C C . GLY A 1 95 ? -7.274 -0.950 4.927 1.00 95.94 95 GLY A C 1
ATOM 768 O O . GLY A 1 95 ? -6.885 -1.590 3.951 1.00 95.94 95 GLY A O 1
ATOM 769 N N . ALA A 1 96 ? -8.552 -0.612 5.123 1.00 95.00 96 ALA A N 1
ATOM 770 C CA . ALA A 1 96 ? -9.626 -0.930 4.182 1.00 95.00 96 ALA A CA 1
ATOM 771 C C . ALA A 1 96 ? -9.449 -0.186 2.848 1.00 95.00 96 ALA A C 1
ATOM 773 O O . ALA A 1 96 ? -9.408 -0.822 1.799 1.00 95.00 96 ALA A O 1
ATOM 774 N N . TYR A 1 97 ? -9.210 1.131 2.875 1.00 96.19 97 TYR A N 1
ATOM 775 C CA . TYR A 1 97 ? -8.940 1.897 1.652 1.00 96.19 97 TYR A CA 1
ATOM 776 C C . TYR A 1 97 ? -7.708 1.404 0.890 1.00 96.19 97 TYR A C 1
ATOM 778 O O . TYR A 1 97 ? -7.694 1.414 -0.337 1.00 96.19 97 TYR A O 1
ATOM 786 N N . ARG A 1 98 ? -6.666 0.949 1.595 1.00 95.81 98 ARG A N 1
ATOM 787 C CA . ARG A 1 98 ? -5.484 0.367 0.950 1.00 95.81 98 ARG A CA 1
ATOM 788 C C . ARG A 1 98 ? -5.820 -0.940 0.228 1.00 95.81 98 ARG A C 1
ATOM 790 O O . ARG A 1 98 ? -5.267 -1.173 -0.841 1.00 95.81 98 ARG A O 1
ATOM 797 N N . ALA A 1 99 ? -6.678 -1.780 0.807 1.00 92.12 99 ALA A N 1
ATOM 798 C CA . ALA A 1 99 ? -7.118 -3.032 0.188 1.00 92.12 99 ALA A CA 1
ATOM 799 C C . ALA A 1 99 ? -7.990 -2.786 -1.057 1.00 92.12 99 ALA A C 1
ATOM 801 O O . ALA A 1 99 ? -7.842 -3.495 -2.044 1.00 92.12 99 ALA A O 1
ATOM 802 N N . ASP A 1 100 ? -8.804 -1.729 -1.036 1.00 92.06 100 ASP A N 1
ATOM 803 C CA . ASP A 1 100 ? -9.618 -1.262 -2.170 1.00 92.06 100 ASP A CA 1
ATOM 804 C C . ASP A 1 100 ? -8.791 -0.567 -3.281 1.00 92.06 100 ASP A C 1
ATOM 806 O O . ASP A 1 100 ? -9.295 -0.203 -4.339 1.00 92.06 100 ASP A O 1
ATOM 810 N N . GLY A 1 101 ? -7.489 -0.340 -3.064 1.00 93.81 101 GLY A N 1
ATOM 811 C CA . GLY A 1 101 ? -6.637 0.405 -3.999 1.00 93.81 101 GLY A CA 1
ATOM 812 C C . GLY A 1 101 ? -6.867 1.923 -3.982 1.00 93.81 101 GLY A C 1
ATOM 813 O O . GLY A 1 101 ? -6.239 2.657 -4.749 1.00 93.81 101 GLY A O 1
ATOM 814 N N . ALA A 1 102 ? -7.700 2.426 -3.069 1.00 96.25 102 ALA A N 1
ATOM 815 C CA . ALA A 1 102 ? -7.912 3.846 -2.810 1.00 96.25 102 ALA A CA 1
ATOM 816 C C . ALA A 1 102 ? -6.747 4.447 -1.993 1.00 96.25 102 ALA A C 1
ATOM 818 O O . ALA A 1 102 ? -6.922 4.955 -0.882 1.00 96.25 102 ALA A O 1
ATOM 819 N N . PHE A 1 103 ? -5.530 4.384 -2.543 1.00 97.56 103 PHE A N 1
ATOM 820 C CA . PHE A 1 103 ? -4.290 4.683 -1.820 1.00 97.56 103 PHE A CA 1
ATOM 821 C C . PHE A 1 103 ? -4.225 6.100 -1.239 1.00 97.56 103 PHE A C 1
ATOM 823 O O . PHE A 1 103 ? -3.733 6.268 -0.127 1.00 97.56 103 PHE A O 1
ATOM 830 N N . ASP A 1 104 ? -4.746 7.115 -1.934 1.00 97.50 104 ASP A N 1
ATOM 831 C CA . ASP A 1 104 ? -4.763 8.488 -1.408 1.00 97.50 104 ASP A CA 1
ATOM 832 C C . ASP A 1 104 ? -5.660 8.609 -0.166 1.00 97.50 104 ASP A C 1
ATOM 834 O O . ASP A 1 104 ? -5.243 9.175 0.844 1.00 97.50 104 ASP A O 1
ATOM 838 N N . LYS A 1 105 ? -6.848 7.985 -0.184 1.00 97.75 105 LYS A N 1
ATOM 839 C CA . LYS A 1 105 ? -7.737 7.937 0.990 1.00 97.75 105 LYS A CA 1
ATOM 840 C C . LYS A 1 105 ? -7.090 7.181 2.151 1.00 97.75 105 LYS A C 1
ATOM 842 O O . LYS A 1 105 ? -7.214 7.599 3.302 1.00 97.75 105 LYS A O 1
ATOM 847 N N . ALA A 1 106 ? -6.376 6.093 1.855 1.00 98.38 106 ALA A N 1
ATOM 848 C CA . ALA A 1 106 ? -5.632 5.335 2.857 1.00 98.38 106 ALA A CA 1
ATOM 849 C C . ALA A 1 106 ? -4.540 6.185 3.521 1.00 98.38 106 ALA A C 1
ATOM 851 O O . ALA A 1 106 ? -4.437 6.195 4.745 1.00 98.38 106 ALA A O 1
ATOM 852 N N . LEU A 1 107 ? -3.757 6.933 2.737 1.00 98.69 107 LEU A N 1
ATOM 853 C CA . LEU A 1 107 ? -2.708 7.815 3.257 1.00 98.69 107 LEU A CA 1
ATOM 854 C C . LEU A 1 107 ? -3.281 8.937 4.132 1.00 98.69 107 LEU A C 1
ATOM 856 O O . LEU A 1 107 ? -2.733 9.199 5.202 1.00 98.69 107 LEU A O 1
ATOM 860 N N . THR A 1 108 ? -4.406 9.545 3.742 1.00 98.69 108 THR A N 1
ATOM 861 C CA . THR A 1 108 ? -5.102 10.532 4.584 1.00 98.69 108 THR A CA 1
ATOM 862 C C . THR A 1 108 ? -5.544 9.925 5.917 1.00 98.69 108 THR A C 1
ATOM 864 O O . THR A 1 108 ? -5.251 10.489 6.968 1.00 98.69 108 THR A O 1
ATOM 867 N N . ALA A 1 109 ? -6.183 8.753 5.901 1.00 98.62 109 ALA A N 1
ATOM 868 C CA . ALA A 1 109 ? -6.637 8.088 7.123 1.00 98.62 109 ALA A CA 1
ATOM 869 C C . ALA A 1 109 ? -5.467 7.640 8.026 1.00 98.62 109 ALA A C 1
ATOM 871 O O . ALA A 1 109 ? -5.529 7.817 9.243 1.00 98.62 109 ALA A O 1
ATOM 872 N N . TYR A 1 110 ? -4.365 7.132 7.457 1.00 98.75 110 TYR A N 1
ATOM 873 C CA . TYR A 1 110 ? -3.159 6.826 8.235 1.00 98.75 110 TYR A CA 1
ATOM 874 C C . TYR A 1 110 ? -2.530 8.082 8.843 1.00 98.75 110 TYR A C 1
ATOM 876 O O . TYR A 1 110 ? -2.026 8.013 9.960 1.00 98.75 110 TYR A O 1
ATOM 884 N N . SER A 1 111 ? -2.579 9.225 8.152 1.00 98.69 111 SER A N 1
ATOM 885 C CA . SER A 1 111 ? -2.118 10.502 8.708 1.00 98.69 111 SER A CA 1
ATOM 886 C C . SER A 1 111 ? -2.936 10.913 9.934 1.00 98.69 111 SER A C 1
ATOM 888 O O . SER A 1 111 ? -2.354 11.358 10.923 1.00 98.69 111 SER A O 1
ATOM 890 N N . SER A 1 112 ? -4.261 10.734 9.902 1.00 98.69 112 SER A N 1
ATOM 891 C CA . SER A 1 112 ? -5.129 10.975 11.062 1.00 98.69 112 SER A CA 1
ATOM 892 C C . SER A 1 112 ? -4.784 10.053 12.236 1.00 98.69 112 SER A C 1
ATOM 894 O O . SER A 1 112 ? -4.622 10.532 13.356 1.00 98.69 112 SER A O 1
ATOM 896 N N . ALA A 1 113 ? -4.594 8.751 11.987 1.00 98.69 113 ALA A N 1
ATOM 897 C CA . ALA A 1 113 ? -4.175 7.804 13.025 1.00 98.69 113 ALA A CA 1
ATOM 898 C C . ALA A 1 113 ? -2.804 8.169 13.619 1.00 98.69 113 ALA A C 1
ATOM 900 O O . ALA A 1 113 ? -2.638 8.175 14.834 1.00 98.69 113 ALA A O 1
ATOM 901 N N . LEU A 1 114 ? -1.828 8.505 12.767 1.00 98.56 114 LEU A N 1
ATOM 902 C CA . LEU A 1 114 ? -0.467 8.840 13.184 1.00 98.56 114 LEU A CA 1
ATOM 903 C C . LEU A 1 114 ? -0.433 10.068 14.100 1.00 98.56 114 LEU A C 1
ATOM 905 O O . LEU A 1 114 ? 0.251 10.027 15.119 1.00 98.56 114 LEU A O 1
ATOM 909 N N . GLY A 1 115 ? -1.184 11.123 13.764 1.00 98.56 115 GLY A N 1
ATOM 910 C CA . GLY A 1 115 ? -1.287 12.317 14.606 1.00 98.56 115 GLY A CA 1
ATOM 911 C C . GLY A 1 115 ? -1.832 11.993 15.999 1.00 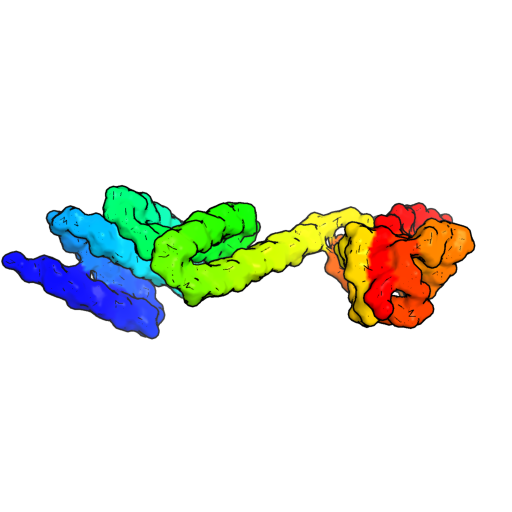98.56 115 GLY A C 1
ATOM 912 O O . GLY A 1 115 ? -1.244 12.390 17.000 1.00 98.56 115 GLY A O 1
ATOM 913 N N . LEU A 1 116 ? -2.889 11.179 16.078 1.00 98.75 116 LEU A N 1
ATOM 914 C CA . LEU A 1 116 ? -3.467 10.763 17.359 1.00 98.75 116 LEU A CA 1
ATOM 915 C C . LEU A 1 116 ? -2.529 9.850 18.161 1.00 98.75 116 LEU A C 1
ATOM 917 O O . LEU A 1 116 ? -2.400 10.018 19.371 1.00 98.75 116 LEU A O 1
ATOM 921 N N . TRP A 1 117 ? -1.830 8.912 17.512 1.00 98.75 117 TRP A N 1
ATOM 922 C CA . TRP A 1 117 ? -0.849 8.068 18.203 1.00 98.75 117 TRP A CA 1
ATOM 923 C C . TRP A 1 117 ? 0.318 8.875 18.775 1.00 98.75 117 TRP A C 1
ATOM 925 O O . TRP A 1 117 ? 0.794 8.573 19.869 1.00 98.75 117 TRP A O 1
ATOM 935 N N . GLN A 1 118 ? 0.737 9.934 18.079 1.00 98.50 118 GLN A N 1
ATOM 936 C CA . GLN A 1 118 ? 1.730 10.880 18.584 1.00 98.50 118 GLN A CA 1
ATOM 937 C C . GLN A 1 118 ? 1.199 11.687 19.775 1.00 98.50 118 GLN A C 1
ATOM 939 O O . GLN A 1 118 ? 1.907 11.803 20.773 1.00 98.50 118 GLN A O 1
ATOM 944 N N . GLU A 1 119 ? -0.039 12.192 19.710 1.00 98.31 119 GLU A N 1
ATOM 945 C CA . GLU A 1 119 ? -0.695 12.881 20.836 1.00 98.31 119 GLU A CA 1
ATOM 946 C C . GLU A 1 119 ? -0.774 11.995 22.091 1.00 98.31 119 GLU A C 1
ATOM 948 O O . GLU A 1 119 ? -0.586 12.478 23.206 1.00 98.31 119 GLU A O 1
ATOM 953 N N . LEU A 1 120 ? -1.016 10.693 21.912 1.00 98.38 120 LEU A N 1
ATOM 954 C CA . LEU A 1 120 ? -1.107 9.707 22.994 1.00 98.38 120 LEU A CA 1
ATOM 955 C C . LEU A 1 120 ? 0.258 9.213 23.506 1.00 98.38 120 LEU A C 1
ATOM 957 O O . LEU A 1 120 ? 0.307 8.515 24.518 1.00 98.38 120 LEU A O 1
ATOM 961 N N . GLY A 1 121 ? 1.360 9.545 22.826 1.00 98.19 121 GLY A N 1
ATOM 962 C CA . GLY A 1 121 ? 2.693 9.033 23.153 1.00 98.19 121 GLY A CA 1
ATOM 963 C C . GLY A 1 121 ? 2.875 7.532 22.880 1.00 98.19 121 GLY A C 1
ATOM 964 O O . GLY A 1 121 ? 3.769 6.911 23.454 1.00 98.19 121 GLY A O 1
ATOM 965 N N . ASP A 1 122 ? 2.049 6.937 22.014 1.00 98.38 122 ASP A N 1
ATOM 966 C CA . ASP A 1 122 ? 2.084 5.507 21.686 1.00 98.38 122 ASP A CA 1
ATOM 967 C C . ASP A 1 122 ? 3.078 5.229 20.546 1.00 98.38 122 ASP A C 1
ATOM 969 O O . ASP A 1 122 ? 2.736 5.175 19.359 1.00 98.38 122 ASP A O 1
ATOM 973 N N . ALA A 1 123 ? 4.351 5.081 20.916 1.00 98.19 123 ALA A N 1
ATOM 974 C CA . ALA A 1 123 ? 5.445 4.867 19.970 1.00 98.19 123 ALA A CA 1
ATOM 975 C C . ALA A 1 123 ? 5.295 3.574 19.142 1.00 98.19 123 ALA A C 1
ATOM 977 O O . ALA A 1 123 ? 5.678 3.544 17.968 1.00 98.19 123 ALA A O 1
ATOM 978 N N . ASP A 1 124 ? 4.704 2.526 19.721 1.00 98.25 124 ASP A N 1
ATOM 979 C CA . ASP A 1 124 ? 4.518 1.239 19.049 1.00 98.25 124 ASP A CA 1
ATOM 980 C C . ASP A 1 124 ? 3.504 1.367 17.908 1.00 98.25 124 ASP A C 1
ATOM 982 O O . ASP A 1 124 ? 3.750 0.932 16.774 1.00 98.25 124 ASP A O 1
ATOM 986 N N . ASN A 1 125 ? 2.369 2.021 18.171 1.00 98.19 125 ASN A N 1
ATOM 987 C CA . ASN A 1 125 ? 1.371 2.264 17.139 1.00 98.19 125 ASN A CA 1
ATOM 988 C C . ASN A 1 125 ? 1.830 3.300 16.105 1.00 98.19 125 ASN A C 1
ATOM 990 O O . ASN A 1 125 ? 1.491 3.145 14.927 1.00 98.19 125 ASN A O 1
ATOM 994 N N . VAL A 1 126 ? 2.670 4.274 16.474 1.00 98.69 126 VAL A N 1
ATOM 995 C CA . VAL A 1 126 ? 3.359 5.152 15.508 1.00 98.69 126 VAL A CA 1
ATOM 996 C C . VAL A 1 126 ? 4.193 4.329 14.520 1.00 98.69 126 VAL A C 1
ATOM 998 O O . VAL A 1 126 ? 3.981 4.431 13.308 1.00 98.69 126 VAL A O 1
ATOM 1001 N N . ALA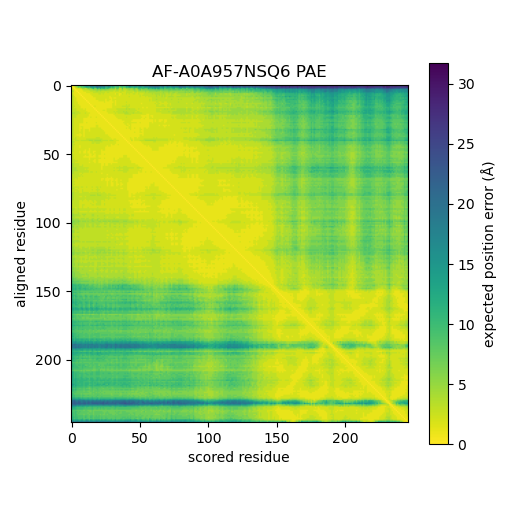 A 1 127 ? 5.086 3.465 15.011 1.00 98.44 127 ALA A N 1
ATOM 1002 C CA . ALA A 1 127 ? 5.966 2.660 14.161 1.00 98.44 127 ALA A CA 1
ATOM 1003 C C . ALA A 1 127 ? 5.175 1.704 13.248 1.00 98.44 127 ALA A C 1
ATOM 1005 O O . ALA A 1 127 ? 5.453 1.571 12.046 1.00 98.44 127 ALA A O 1
ATOM 1006 N N . ARG A 1 128 ? 4.127 1.069 13.792 1.00 98.38 128 ARG A N 1
ATOM 1007 C CA . ARG A 1 128 ? 3.221 0.205 13.023 1.00 98.38 128 ARG A CA 1
ATOM 1008 C C . ARG A 1 128 ? 2.501 0.978 11.914 1.00 98.38 128 ARG A C 1
ATOM 1010 O O . ARG A 1 128 ? 2.410 0.486 10.787 1.00 98.38 128 ARG A O 1
ATOM 1017 N N . THR A 1 129 ? 1.999 2.173 12.218 1.00 98.31 129 THR A N 1
ATOM 1018 C CA . THR A 1 129 ? 1.279 3.028 11.260 1.00 98.31 129 THR A CA 1
ATOM 1019 C C . THR A 1 129 ? 2.205 3.501 10.144 1.00 98.31 129 THR A C 1
ATOM 1021 O O . THR A 1 129 ? 1.862 3.365 8.972 1.00 98.31 129 THR A O 1
ATOM 1024 N N . GLN A 1 130 ? 3.423 3.944 10.469 1.00 98.50 130 GLN A N 1
ATOM 1025 C CA . GLN A 1 130 ? 4.440 4.316 9.476 1.00 98.50 130 GLN A CA 1
ATOM 1026 C C . GLN A 1 130 ? 4.798 3.151 8.548 1.00 98.50 130 GLN A C 1
ATOM 1028 O O . GLN A 1 130 ? 4.875 3.323 7.333 1.00 98.50 130 GLN A O 1
ATOM 1033 N N . THR A 1 131 ? 4.933 1.940 9.092 1.00 98.56 131 THR A N 1
ATOM 1034 C CA . THR A 1 131 ? 5.158 0.741 8.272 1.00 98.56 131 THR A CA 1
ATOM 1035 C C . THR A 1 131 ? 4.006 0.521 7.281 1.00 98.56 131 THR A C 1
ATOM 1037 O O . THR A 1 131 ? 4.233 0.175 6.120 1.00 98.56 131 THR A O 1
ATOM 1040 N N . ASN A 1 132 ? 2.759 0.747 7.702 1.00 98.25 132 ASN A N 1
ATOM 1041 C CA . ASN A 1 132 ? 1.602 0.645 6.813 1.00 98.25 132 ASN A CA 1
ATOM 1042 C C . ASN A 1 132 ? 1.549 1.767 5.766 1.00 98.25 132 ASN A C 1
ATOM 1044 O O . ASN A 1 132 ? 1.193 1.496 4.617 1.00 98.25 132 ASN A O 1
ATOM 1048 N N . VAL A 1 133 ? 1.949 2.991 6.116 1.00 98.56 133 VAL A N 1
ATOM 1049 C CA . VAL A 1 133 ? 2.111 4.100 5.161 1.00 98.56 133 VAL A CA 1
ATOM 1050 C C . VAL A 1 133 ? 3.116 3.718 4.077 1.00 98.56 133 VAL A C 1
ATO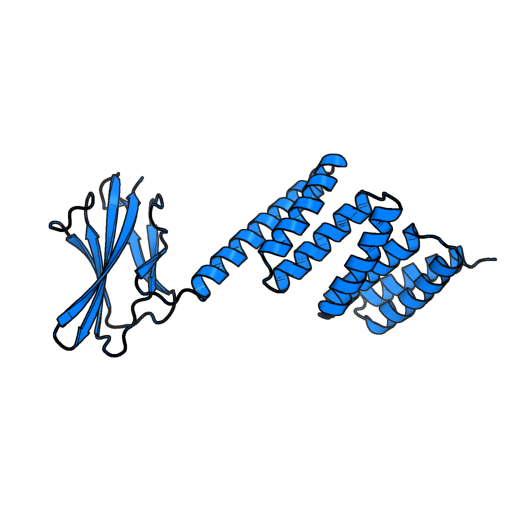M 1052 O O . VAL A 1 133 ? 2.776 3.778 2.898 1.00 98.56 133 VAL A O 1
ATOM 1055 N N . SER A 1 134 ? 4.296 3.215 4.449 1.00 98.31 134 SER A N 1
ATOM 1056 C CA . SER A 1 134 ? 5.311 2.765 3.486 1.00 98.31 134 SER A CA 1
ATOM 1057 C C . SER A 1 134 ? 4.782 1.671 2.556 1.00 98.31 134 SER A C 1
ATOM 1059 O O . SER A 1 134 ? 4.954 1.758 1.342 1.00 98.31 134 SER A O 1
ATOM 1061 N N . ARG A 1 135 ? 4.054 0.679 3.090 1.00 98.19 135 ARG A N 1
ATOM 1062 C CA . ARG A 1 135 ? 3.388 -0.348 2.263 1.00 98.19 135 ARG A CA 1
ATOM 1063 C C . ARG A 1 135 ? 2.348 0.244 1.311 1.00 98.19 135 ARG A C 1
ATOM 1065 O O . ARG A 1 135 ? 2.197 -0.250 0.200 1.00 98.19 135 ARG A O 1
ATOM 1072 N N . THR A 1 136 ? 1.625 1.276 1.737 1.00 98.31 136 THR A N 1
ATOM 1073 C CA . THR A 1 136 ? 0.620 1.965 0.911 1.00 98.31 136 THR A CA 1
ATOM 1074 C C . THR A 1 136 ? 1.279 2.722 -0.235 1.00 98.31 136 THR A C 1
ATOM 1076 O O . THR A 1 136 ? 0.819 2.629 -1.368 1.00 98.31 136 THR A O 1
ATOM 1079 N N . ILE A 1 137 ? 2.376 3.431 0.044 1.00 97.88 137 ILE A N 1
ATOM 1080 C CA . ILE A 1 137 ? 3.159 4.147 -0.970 1.00 97.88 137 ILE A CA 1
ATOM 1081 C C . ILE A 1 137 ? 3.739 3.158 -1.983 1.00 97.88 137 ILE A C 1
ATOM 1083 O O . ILE A 1 137 ? 3.610 3.387 -3.183 1.00 97.88 137 ILE A O 1
ATOM 1087 N N . GLN A 1 138 ? 4.301 2.037 -1.518 1.00 96.50 138 GLN A N 1
ATOM 1088 C CA . GLN A 1 138 ? 4.816 0.993 -2.403 1.00 96.50 138 GLN A CA 1
ATOM 1089 C C . GLN A 1 138 ? 3.712 0.413 -3.296 1.00 96.50 138 GLN A C 1
ATOM 1091 O O . GLN A 1 138 ? 3.868 0.381 -4.509 1.00 96.50 138 GLN A O 1
ATOM 1096 N N . ALA A 1 139 ? 2.565 0.031 -2.727 1.00 96.19 139 ALA A N 1
ATOM 1097 C CA . ALA A 1 139 ? 1.452 -0.512 -3.506 1.00 96.19 139 ALA A CA 1
ATOM 1098 C C . ALA A 1 139 ? 0.900 0.501 -4.525 1.00 96.19 139 ALA A C 1
ATOM 1100 O O . ALA A 1 139 ? 0.588 0.141 -5.659 1.00 96.19 139 ALA A O 1
ATOM 1101 N N . ARG A 1 140 ? 0.824 1.785 -4.148 1.00 96.94 140 ARG A N 1
ATOM 1102 C CA . ARG A 1 140 ? 0.454 2.872 -5.063 1.00 96.94 140 ARG A CA 1
ATOM 1103 C C . ARG A 1 140 ? 1.432 2.992 -6.225 1.00 96.94 140 ARG A C 1
ATOM 1105 O O . ARG A 1 140 ? 1.007 3.204 -7.359 1.00 96.94 140 ARG A O 1
ATOM 1112 N N . PHE A 1 141 ? 2.725 2.895 -5.938 1.00 94.12 141 PHE A N 1
ATOM 1113 C CA . PHE A 1 141 ? 3.772 2.933 -6.946 1.00 94.12 141 PHE A CA 1
ATOM 1114 C C . PHE A 1 141 ? 3.698 1.727 -7.885 1.00 94.12 141 PHE A C 1
ATOM 1116 O O . PHE A 1 141 ? 3.676 1.898 -9.098 1.00 94.12 141 PHE A O 1
ATOM 1123 N N . ASP A 1 142 ? 3.558 0.519 -7.345 1.00 92.69 142 ASP A N 1
ATOM 1124 C CA . ASP A 1 142 ? 3.417 -0.694 -8.153 1.00 92.69 142 ASP A CA 1
ATOM 1125 C C . ASP A 1 142 ? 2.190 -0.595 -9.074 1.00 92.69 142 ASP A C 1
ATOM 1127 O O . ASP A 1 142 ? 2.279 -0.862 -10.273 1.00 92.69 142 ASP A O 1
ATOM 1131 N N . ARG A 1 143 ? 1.066 -0.082 -8.554 1.00 93.50 143 ARG A N 1
ATOM 1132 C CA . ARG A 1 143 ? -0.142 0.159 -9.349 1.00 93.50 143 ARG A CA 1
ATOM 1133 C C . ARG A 1 143 ? 0.068 1.182 -10.465 1.00 93.50 143 ARG A C 1
ATOM 1135 O O . ARG A 1 143 ? -0.504 1.018 -11.539 1.00 93.50 143 ARG A O 1
ATOM 1142 N N . SER A 1 144 ? 0.860 2.232 -10.240 1.00 91.75 144 SER A N 1
ATOM 1143 C CA . SER A 1 144 ? 1.143 3.229 -11.282 1.00 91.75 144 SER A CA 1
ATOM 1144 C C . SER A 1 144 ? 2.014 2.660 -12.407 1.00 91.75 144 SER A C 1
ATOM 1146 O O . SER A 1 144 ? 1.871 3.062 -13.562 1.00 91.75 144 SER A O 1
ATOM 1148 N N . LEU A 1 145 ? 2.876 1.686 -12.098 1.00 92.94 145 LEU A N 1
ATOM 1149 C CA . LEU A 1 145 ? 3.628 0.941 -13.105 1.00 92.94 145 LEU A CA 1
ATOM 1150 C C . LEU A 1 145 ? 2.724 0.001 -13.912 1.00 92.94 145 LEU A C 1
ATOM 1152 O O . LEU A 1 145 ? 2.897 -0.105 -15.124 1.00 92.94 145 LEU A O 1
ATOM 1156 N N . GLU A 1 146 ? 1.753 -0.655 -13.273 1.00 90.69 146 GLU A N 1
ATOM 1157 C CA . GLU A 1 146 ? 0.787 -1.534 -13.951 1.00 90.69 146 GLU A CA 1
ATOM 1158 C C . GLU A 1 146 ? -0.109 -0.788 -14.946 1.00 90.69 146 GLU A C 1
ATOM 1160 O O . GLU A 1 146 ? -0.436 -1.329 -16.001 1.00 90.69 146 GLU A O 1
ATOM 1165 N N . THR A 1 147 ? -0.519 0.442 -14.623 1.00 91.19 147 THR A N 1
ATOM 1166 C CA . THR A 1 147 ? -1.425 1.237 -15.469 1.00 91.19 147 THR A CA 1
ATOM 1167 C C . THR A 1 147 ? -0.708 2.036 -16.556 1.00 91.19 147 THR A C 1
ATOM 1169 O O . THR A 1 147 ? -1.368 2.673 -17.380 1.00 91.19 147 THR A O 1
ATOM 1172 N N . ARG A 1 148 ? 0.630 2.014 -16.593 1.00 93.00 148 ARG A N 1
ATOM 1173 C CA . ARG A 1 148 ? 1.416 2.696 -17.625 1.00 93.00 148 ARG A CA 1
ATOM 1174 C C . ARG A 1 148 ? 1.186 2.038 -18.989 1.00 93.00 148 ARG A C 1
ATOM 1176 O O . ARG A 1 148 ? 1.267 0.821 -19.119 1.00 93.00 148 ARG A O 1
ATOM 1183 N N . THR A 1 149 ? 0.960 2.852 -20.018 1.00 92.69 149 THR A N 1
ATOM 1184 C CA . THR A 1 149 ? 0.704 2.387 -21.398 1.00 92.69 149 THR A CA 1
ATOM 1185 C C . THR A 1 149 ? 1.720 2.903 -22.416 1.00 92.69 149 THR A C 1
ATOM 1187 O O . THR A 1 149 ? 1.813 2.375 -23.522 1.00 92.69 149 THR A O 1
ATOM 1190 N N . GLU A 1 150 ? 2.499 3.920 -22.055 1.00 95.25 150 GLU A N 1
ATOM 1191 C CA . GLU A 1 150 ? 3.458 4.556 -22.951 1.00 95.25 150 GLU A CA 1
ATOM 1192 C C . GLU A 1 150 ? 4.782 3.793 -23.009 1.00 95.25 150 GLU A C 1
ATOM 1194 O O . GLU A 1 150 ? 5.347 3.414 -21.977 1.00 95.25 150 GLU A O 1
ATOM 1199 N N . ASN A 1 151 ? 5.299 3.629 -24.229 1.00 97.81 151 ASN A N 1
ATOM 1200 C CA . ASN A 1 151 ? 6.653 3.142 -24.473 1.00 97.81 151 ASN A CA 1
ATOM 1201 C C . ASN A 1 151 ? 7.698 3.999 -23.742 1.00 97.81 151 ASN A C 1
ATOM 1203 O O . ASN A 1 151 ? 7.533 5.205 -23.574 1.00 97.81 151 ASN A O 1
ATOM 1207 N N . GLY A 1 152 ? 8.796 3.372 -23.330 1.00 97.81 152 GLY A N 1
ATOM 1208 C CA . GLY A 1 152 ? 9.867 4.027 -22.585 1.00 97.81 152 GLY A CA 1
ATOM 1209 C C . GLY A 1 152 ? 10.428 3.148 -21.477 1.00 97.81 152 GLY A C 1
ATOM 1210 O O . GLY A 1 152 ? 9.913 2.064 -21.190 1.00 97.81 152 GLY A O 1
ATOM 1211 N N . VAL A 1 153 ? 11.494 3.627 -20.839 1.00 98.00 153 VAL A N 1
ATOM 1212 C CA . VAL A 1 153 ? 11.989 3.050 -19.587 1.00 98.00 153 VAL A CA 1
ATOM 1213 C C . VAL A 1 153 ? 11.100 3.560 -18.448 1.00 98.00 153 VAL A C 1
ATOM 1215 O O . VAL A 1 153 ? 10.809 4.747 -18.348 1.00 98.00 153 VAL A O 1
ATOM 1218 N N . ALA A 1 154 ? 10.611 2.633 -17.630 1.00 97.06 154 ALA A N 1
ATOM 1219 C CA . ALA A 1 154 ? 9.799 2.904 -16.449 1.00 97.06 154 ALA A CA 1
ATOM 1220 C C . ALA A 1 154 ? 10.616 2.787 -15.156 1.00 97.06 154 ALA A C 1
ATOM 1222 O O . ALA A 1 154 ? 10.311 3.480 -14.195 1.00 97.06 154 ALA A O 1
ATOM 1223 N N . LEU A 1 155 ? 11.625 1.907 -15.135 1.00 97.44 155 LEU A N 1
ATOM 1224 C CA . LEU A 1 155 ? 12.618 1.802 -14.068 1.00 97.44 155 LEU A CA 1
ATOM 1225 C C . LEU A 1 155 ? 14.009 1.618 -14.686 1.00 97.44 155 LEU A C 1
ATOM 1227 O O . LEU A 1 155 ? 14.132 0.793 -15.597 1.00 97.44 155 LEU A O 1
ATOM 1231 N N . PRO A 1 156 ? 15.053 2.301 -14.202 1.00 97.75 156 PRO A N 1
ATOM 1232 C CA . PRO A 1 156 ? 15.006 3.357 -13.184 1.00 97.75 156 PRO A CA 1
ATOM 1233 C C . PRO A 1 156 ? 14.129 4.552 -13.601 1.00 97.75 156 PRO A C 1
ATOM 1235 O O . PRO A 1 156 ? 13.854 4.738 -14.789 1.00 97.75 156 PRO A O 1
ATOM 1238 N N . LEU A 1 157 ? 13.632 5.300 -12.618 1.00 96.00 157 LEU A N 1
ATOM 1239 C CA . LEU A 1 157 ? 12.878 6.531 -12.830 1.00 96.00 157 LEU A CA 1
ATOM 1240 C C . LEU A 1 157 ? 13.782 7.592 -13.468 1.00 96.00 157 LEU A C 1
ATOM 1242 O O . LEU A 1 157 ? 15.002 7.588 -13.298 1.00 96.00 157 LEU A O 1
ATOM 1246 N N . ASP A 1 158 ? 13.176 8.526 -14.196 1.00 96.62 158 ASP A N 1
ATOM 1247 C CA . ASP A 1 158 ? 13.916 9.647 -14.769 1.00 96.62 158 ASP A CA 1
ATOM 1248 C C . ASP A 1 158 ? 14.555 10.495 -13.658 1.00 96.62 158 ASP A C 1
ATOM 1250 O O . ASP A 1 158 ? 13.889 10.928 -12.718 1.00 96.62 158 ASP A O 1
ATOM 1254 N N . GLY A 1 159 ? 15.869 10.686 -13.755 1.00 96.56 159 GLY A N 1
ATOM 1255 C CA . GLY A 1 159 ? 16.698 11.363 -12.761 1.00 96.56 159 GLY A CA 1
ATOM 1256 C C . GLY A 1 159 ? 17.151 10.490 -11.585 1.00 96.56 159 GLY A C 1
ATOM 1257 O O . GLY A 1 159 ? 17.857 10.997 -10.714 1.00 96.56 159 GLY A O 1
ATOM 1258 N N . GLU A 1 160 ? 16.790 9.204 -11.536 1.00 97.38 160 GLU A N 1
ATOM 1259 C CA . GLU A 1 160 ? 17.147 8.326 -10.417 1.00 97.38 160 GLU A CA 1
ATOM 1260 C C . GLU A 1 160 ? 18.669 8.128 -10.304 1.00 97.38 160 GLU A C 1
ATOM 1262 O O . GLU A 1 160 ? 19.387 7.966 -11.300 1.00 97.38 160 GLU A O 1
ATOM 1267 N N . VAL A 1 161 ? 19.165 8.141 -9.063 1.00 98.38 161 VAL A N 1
ATOM 1268 C CA . VAL A 1 161 ? 20.548 7.781 -8.737 1.00 98.38 161 VAL A CA 1
ATOM 1269 C C . VAL A 1 161 ? 20.630 6.266 -8.604 1.00 98.38 161 VAL A C 1
ATOM 1271 O O . VAL A 1 161 ? 19.897 5.667 -7.822 1.00 98.38 161 VAL A O 1
ATOM 1274 N N . VAL A 1 162 ? 21.534 5.649 -9.355 1.00 98.19 162 VAL A N 1
ATOM 1275 C CA . VAL A 1 162 ? 21.683 4.197 -9.443 1.00 98.19 162 VAL A CA 1
ATOM 1276 C C . VAL A 1 162 ? 23.113 3.767 -9.136 1.00 98.19 162 VAL A C 1
ATOM 1278 O O . VAL A 1 162 ? 24.073 4.485 -9.430 1.00 98.19 162 VAL A O 1
ATOM 1281 N N . SER A 1 163 ? 23.262 2.574 -8.565 1.00 97.81 163 SER A N 1
ATOM 1282 C CA . SER A 1 163 ? 24.562 1.967 -8.287 1.00 97.81 163 SER A CA 1
ATOM 1283 C C . SER A 1 163 ? 24.490 0.441 -8.331 1.00 97.81 163 SER A C 1
ATOM 1285 O O . SER A 1 163 ? 23.434 -0.161 -8.110 1.00 97.81 163 SER A O 1
ATOM 1287 N N . GLY A 1 164 ? 25.624 -0.198 -8.623 1.00 97.75 164 GLY A N 1
ATOM 1288 C CA . GLY A 1 164 ? 25.722 -1.652 -8.695 1.00 97.75 164 GLY A CA 1
ATOM 1289 C C . GLY A 1 164 ? 24.893 -2.267 -9.827 1.00 97.75 164 GLY A C 1
ATOM 1290 O O . GLY A 1 164 ? 24.943 -1.842 -10.978 1.00 97.75 164 GLY A O 1
ATOM 1291 N N . VAL A 1 165 ? 24.164 -3.336 -9.518 1.00 97.94 165 VAL A N 1
ATOM 1292 C CA . VAL A 1 165 ? 23.399 -4.095 -10.513 1.00 97.94 165 VAL A CA 1
ATOM 1293 C C . VAL A 1 165 ? 21.930 -3.692 -10.447 1.00 97.94 165 VAL A C 1
ATOM 1295 O O . VAL A 1 165 ? 21.243 -3.993 -9.472 1.00 97.94 165 VAL A O 1
ATOM 1298 N N . ILE A 1 166 ? 21.430 -3.057 -11.507 1.00 97.62 166 ILE A N 1
ATOM 1299 C CA . ILE A 1 166 ? 20.049 -2.567 -11.597 1.00 97.62 166 ILE A CA 1
ATOM 1300 C C . ILE A 1 166 ? 19.253 -3.294 -12.679 1.00 97.62 166 ILE A C 1
ATOM 1302 O O . ILE A 1 166 ? 19.797 -3.785 -13.665 1.00 97.62 166 ILE A O 1
ATOM 1306 N N . SER A 1 167 ? 17.931 -3.340 -12.529 1.00 97.81 167 SER A N 1
ATOM 1307 C CA . SER A 1 167 ? 17.033 -3.809 -13.590 1.00 97.81 167 SER A CA 1
ATOM 1308 C C . SER A 1 167 ? 16.490 -2.630 -14.384 1.00 97.81 167 SER A C 1
ATOM 1310 O O . SER A 1 167 ? 15.853 -1.756 -13.805 1.00 97.81 167 SER A O 1
ATOM 1312 N N . ILE A 1 168 ? 16.654 -2.656 -15.706 1.00 98.25 168 ILE A N 1
ATOM 1313 C CA . ILE A 1 168 ? 15.970 -1.728 -16.605 1.00 98.25 168 ILE A CA 1
ATOM 1314 C C . ILE A 1 168 ? 14.641 -2.362 -17.009 1.00 98.25 168 ILE A C 1
ATOM 1316 O O . ILE A 1 168 ? 14.611 -3.425 -17.640 1.00 98.25 168 ILE A O 1
ATOM 1320 N N . LYS A 1 169 ? 13.532 -1.725 -16.643 1.00 98.12 169 LYS A N 1
ATOM 1321 C CA . LYS A 1 169 ? 12.169 -2.159 -16.965 1.00 98.12 169 LYS A CA 1
ATOM 1322 C C . LYS A 1 169 ? 11.438 -1.075 -17.737 1.00 98.12 169 LYS A C 1
ATOM 1324 O O . LYS A 1 169 ? 11.707 0.104 -17.548 1.00 98.12 169 LYS A O 1
ATOM 1329 N N . GLY A 1 170 ? 10.480 -1.458 -18.568 1.00 98.00 170 GLY A N 1
ATOM 1330 C CA . GLY A 1 170 ? 9.650 -0.504 -19.290 1.00 98.00 170 GLY A CA 1
ATOM 1331 C C . GLY A 1 170 ? 8.748 -1.159 -20.322 1.00 98.00 170 GLY A C 1
ATOM 1332 O O . GLY A 1 170 ? 8.509 -2.367 -20.265 1.00 98.00 170 GLY A O 1
ATOM 1333 N N . ILE A 1 171 ? 8.240 -0.341 -21.239 1.00 98.44 171 ILE A N 1
ATOM 1334 C CA . ILE A 1 171 ? 7.299 -0.732 -22.291 1.00 98.44 171 ILE A CA 1
ATOM 1335 C C . ILE A 1 171 ? 7.972 -0.497 -23.642 1.00 98.44 171 ILE A C 1
ATOM 1337 O O . ILE A 1 171 ? 8.584 0.542 -23.880 1.00 98.44 171 ILE A O 1
ATOM 1341 N N . ALA A 1 172 ? 7.894 -1.493 -24.514 1.00 98.06 172 ALA A N 1
ATOM 1342 C CA . ALA A 1 172 ? 8.343 -1.408 -25.893 1.00 98.06 172 ALA A CA 1
ATOM 1343 C C . ALA A 1 172 ? 7.420 -2.264 -26.750 1.00 98.06 172 ALA A C 1
ATOM 1345 O O . ALA A 1 172 ? 7.577 -3.486 -26.844 1.00 98.06 172 ALA A O 1
ATOM 1346 N N . ASN A 1 173 ? 6.430 -1.614 -27.338 1.00 96.50 173 ASN A N 1
ATOM 1347 C CA . ASN A 1 173 ? 5.390 -2.254 -28.110 1.00 96.50 173 ASN A CA 1
ATOM 1348 C C . ASN A 1 173 ? 4.915 -1.344 -29.242 1.00 96.50 173 ASN A C 1
ATOM 1350 O O . ASN A 1 173 ? 4.914 -0.120 -29.129 1.00 96.50 173 ASN A O 1
ATOM 1354 N N . HIS A 1 174 ? 4.518 -1.958 -30.348 1.00 96.00 174 HIS A N 1
ATOM 1355 C CA . HIS A 1 174 ? 3.964 -1.282 -31.515 1.00 96.00 174 HIS A CA 1
ATOM 1356 C C . HIS A 1 174 ? 3.231 -2.325 -32.381 1.00 96.00 174 HIS A C 1
ATOM 1358 O O . HIS A 1 174 ? 3.676 -3.472 -32.418 1.00 96.00 174 HIS A O 1
ATOM 1364 N N . PRO A 1 175 ? 2.162 -1.981 -33.124 1.00 95.25 175 PRO A N 1
ATOM 1365 C CA . PRO A 1 175 ? 1.496 -2.935 -34.023 1.00 95.25 175 PRO A CA 1
ATOM 1366 C C . PRO A 1 175 ? 2.435 -3.578 -35.057 1.00 95.25 175 PRO A C 1
ATOM 1368 O O . PRO A 1 175 ? 2.289 -4.743 -35.397 1.00 95.25 175 PRO A O 1
ATOM 1371 N N . GLN A 1 176 ? 3.429 -2.816 -35.514 1.00 95.81 176 GLN A N 1
ATOM 1372 C CA . GLN A 1 176 ? 4.494 -3.259 -36.426 1.00 95.81 176 GLN A CA 1
ATOM 1373 C C . GLN A 1 176 ? 5.829 -3.470 -35.693 1.00 95.81 176 GLN A C 1
ATOM 1375 O O . GLN A 1 176 ? 6.881 -3.101 -36.207 1.00 95.81 176 GLN A O 1
ATOM 1380 N N . PHE A 1 177 ? 5.794 -3.921 -34.437 1.00 97.06 177 PHE A N 1
ATOM 1381 C CA . PHE A 1 177 ? 6.994 -4.084 -33.618 1.00 97.06 177 PHE A CA 1
ATOM 1382 C C . PHE A 1 177 ? 7.941 -5.128 -34.217 1.00 97.06 177 PHE A C 1
ATOM 1384 O O . PHE A 1 177 ? 7.544 -6.265 -34.459 1.00 97.06 177 PHE A O 1
ATOM 1391 N N . GLN A 1 178 ? 9.214 -4.763 -34.371 1.00 97.00 178 GLN A N 1
ATOM 1392 C CA . GLN A 1 178 ? 10.268 -5.700 -34.764 1.00 97.00 178 GLN A CA 1
ATOM 1393 C C . GLN A 1 178 ? 11.206 -6.030 -33.609 1.00 97.00 178 GLN A C 1
ATOM 1395 O O . GLN A 1 178 ? 11.509 -7.192 -33.345 1.00 97.00 178 GLN A O 1
ATOM 1400 N N . LYS A 1 179 ? 11.713 -4.995 -32.939 1.00 97.62 179 LYS A N 1
ATOM 1401 C CA . LYS A 1 179 ? 12.645 -5.128 -31.822 1.00 97.62 179 LYS A CA 1
ATOM 1402 C C . LYS A 1 179 ? 12.673 -3.859 -30.995 1.00 97.62 179 LYS A C 1
ATOM 1404 O O . LYS A 1 179 ? 12.364 -2.776 -31.487 1.00 97.62 179 LYS A O 1
ATOM 1409 N N . TRP A 1 180 ? 13.138 -3.985 -29.765 1.00 98.31 180 TRP A N 1
ATOM 1410 C CA . TRP A 1 180 ? 13.640 -2.847 -29.013 1.00 98.31 180 TRP A CA 1
ATOM 1411 C C . TRP A 1 180 ? 15.159 -2.908 -28.926 1.00 98.31 180 TRP A C 1
ATOM 1413 O O . TRP A 1 180 ? 15.738 -3.995 -28.937 1.00 98.31 180 TRP A O 1
ATOM 1423 N N . GLN A 1 181 ? 15.794 -1.745 -28.832 1.00 98.25 181 GLN A N 1
ATOM 1424 C CA . GLN A 1 181 ? 17.225 -1.595 -28.572 1.00 98.25 181 GLN A CA 1
ATOM 1425 C C . GLN A 1 181 ? 17.424 -0.591 -27.438 1.00 98.25 181 GLN A C 1
ATOM 1427 O O . GLN A 1 181 ? 16.767 0.445 -27.413 1.00 98.25 181 GLN A O 1
ATOM 1432 N N . LEU A 1 182 ? 18.330 -0.905 -26.517 1.00 98.31 182 LEU A N 1
ATOM 1433 C CA . LEU A 1 182 ? 18.741 -0.031 -25.428 1.00 98.31 182 LEU A CA 1
ATOM 1434 C C . LEU A 1 182 ? 20.209 0.349 -25.584 1.00 98.31 182 LEU A C 1
ATOM 1436 O O . LEU A 1 182 ? 21.071 -0.522 -25.730 1.00 98.31 182 LEU A O 1
ATOM 1440 N N . ASP A 1 183 ? 20.474 1.645 -25.476 1.00 98.12 183 ASP A N 1
ATOM 1441 C CA . ASP A 1 183 ? 21.815 2.215 -25.445 1.00 98.12 183 ASP A CA 1
ATOM 1442 C C . ASP A 1 183 ? 21.988 3.114 -24.208 1.00 98.12 183 ASP A C 1
ATOM 1444 O O . ASP A 1 183 ? 21.033 3.749 -23.755 1.00 98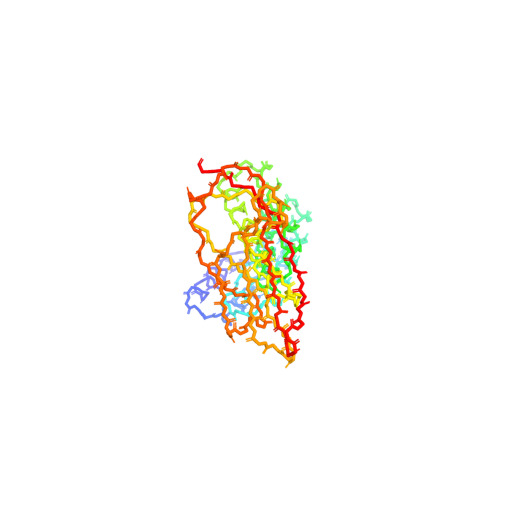.12 183 ASP A O 1
ATOM 1448 N N . LEU A 1 184 ? 23.213 3.203 -23.686 1.00 97.75 184 LEU A N 1
ATOM 1449 C CA . LEU A 1 184 ? 23.625 4.189 -22.690 1.00 97.75 184 LEU A CA 1
ATOM 1450 C C . LEU A 1 184 ? 24.396 5.302 -23.396 1.00 97.75 184 LEU A C 1
ATOM 1452 O O . LEU A 1 184 ? 25.449 5.066 -23.988 1.00 97.75 184 LEU A O 1
ATOM 1456 N N . LEU A 1 185 ? 23.895 6.525 -23.308 1.00 97.56 185 LEU A N 1
ATOM 1457 C CA . LEU A 1 185 ? 24.574 7.717 -23.791 1.00 97.56 185 LEU A CA 1
ATOM 1458 C C . LEU A 1 185 ? 25.448 8.264 -22.665 1.00 97.56 185 LEU A C 1
ATOM 1460 O O . LEU A 1 185 ? 24.945 8.796 -21.663 1.00 97.56 185 LEU A O 1
ATOM 1464 N N . LEU A 1 186 ? 26.764 8.105 -22.808 1.00 95.50 186 LEU A N 1
ATOM 1465 C CA . LEU A 1 186 ? 27.709 8.544 -21.787 1.00 95.50 186 LEU A CA 1
ATOM 1466 C C . LEU A 1 186 ? 27.688 10.069 -21.670 1.00 95.50 186 LEU A C 1
ATOM 1468 O O . LEU A 1 186 ? 27.774 10.764 -22.679 1.00 95.50 186 LEU A O 1
ATOM 1472 N N . PHE A 1 187 ? 27.512 10.588 -20.451 1.00 95.69 187 PHE A N 1
ATOM 1473 C CA . PHE A 1 187 ? 27.356 12.020 -20.184 1.00 95.69 187 PHE A CA 1
ATOM 1474 C C . PHE A 1 187 ? 26.250 12.700 -21.013 1.00 95.69 187 PHE A C 1
ATOM 1476 O O . PHE A 1 187 ? 26.312 13.893 -21.293 1.00 95.69 187 PHE A O 1
ATOM 1483 N N . GLY A 1 188 ? 25.248 11.927 -21.457 1.00 88.88 188 GLY A N 1
ATOM 1484 C CA . GLY A 1 188 ? 24.172 12.403 -22.327 1.00 88.88 188 GLY A CA 1
ATOM 1485 C C . GLY A 1 188 ? 24.579 12.654 -23.784 1.00 88.88 188 GLY A C 1
ATOM 1486 O O . GLY A 1 188 ? 23.786 13.227 -24.528 1.00 88.88 188 GLY A O 1
ATOM 1487 N N . ASN A 1 189 ? 25.773 12.233 -24.213 1.00 90.38 189 ASN A N 1
ATOM 1488 C CA . ASN A 1 189 ? 26.254 12.434 -25.577 1.00 90.38 189 ASN A CA 1
ATOM 1489 C C . ASN A 1 189 ? 25.591 11.459 -26.569 1.00 90.38 189 ASN A C 1
ATOM 1491 O O . ASN A 1 189 ? 25.930 10.277 -26.631 1.00 90.38 189 ASN A O 1
ATOM 1495 N N . GLU A 1 190 ? 24.681 11.970 -27.398 1.00 83.00 190 GLU A N 1
ATOM 1496 C CA . GLU A 1 190 ? 23.914 11.187 -28.382 1.00 83.00 190 GLU A CA 1
ATOM 1497 C C . GLU A 1 190 ? 24.768 10.566 -29.497 1.00 83.00 190 GLU A C 1
ATOM 1499 O O . GLU A 1 190 ? 24.367 9.565 -30.099 1.00 83.00 190 GLU A O 1
ATOM 1504 N N . THR A 1 191 ? 25.965 11.110 -29.734 1.00 82.50 191 THR A N 1
ATOM 1505 C CA . THR A 1 191 ? 26.919 10.589 -30.729 1.00 82.50 191 THR A CA 1
ATOM 1506 C C . THR A 1 191 ? 27.771 9.435 -30.196 1.00 82.50 191 THR A C 1
ATOM 1508 O O . THR A 1 191 ? 28.386 8.713 -30.978 1.00 82.50 191 THR A O 1
ATOM 1511 N N . GLN A 1 192 ? 27.785 9.222 -28.876 1.00 82.31 192 GLN A N 1
ATOM 1512 C CA . GLN A 1 192 ? 28.570 8.189 -28.196 1.00 82.31 192 GLN A CA 1
ATOM 1513 C C . GLN A 1 192 ? 27.644 7.227 -27.448 1.00 82.31 192 GLN A C 1
ATOM 1515 O O . GLN A 1 192 ? 27.583 7.185 -26.218 1.00 82.31 192 GLN A O 1
ATOM 1520 N N . ALA A 1 193 ? 26.893 6.451 -28.227 1.00 92.00 193 ALA A N 1
ATOM 1521 C CA . ALA A 1 193 ? 25.983 5.447 -27.703 1.00 92.00 193 ALA A CA 1
ATOM 1522 C C . ALA A 1 193 ? 26.718 4.139 -27.388 1.00 92.00 193 ALA A C 1
ATOM 1524 O O . ALA A 1 193 ? 27.254 3.485 -28.282 1.00 92.00 193 ALA A O 1
ATOM 1525 N N . THR A 1 194 ? 26.700 3.734 -26.121 1.00 95.94 194 THR A N 1
ATOM 1526 C CA . THR A 1 194 ? 27.164 2.411 -25.701 1.00 95.94 194 THR A CA 1
ATOM 1527 C C . THR A 1 194 ? 26.004 1.432 -25.761 1.00 95.94 194 THR A C 1
ATOM 1529 O O . THR A 1 194 ? 25.028 1.582 -25.032 1.00 95.94 194 THR A O 1
ATOM 1532 N N . PHE A 1 195 ? 26.099 0.424 -26.623 1.00 96.88 195 PHE A N 1
ATOM 1533 C CA . PHE A 1 195 ? 25.074 -0.611 -26.731 1.00 96.88 195 PHE A CA 1
ATOM 1534 C C . PHE A 1 195 ? 24.918 -1.380 -25.409 1.00 96.88 195 PHE A C 1
ATOM 1536 O O . PHE A 1 195 ? 25.908 -1.858 -24.854 1.00 96.88 195 PHE A O 1
ATOM 1543 N N . ILE A 1 196 ? 23.678 -1.519 -24.926 1.00 96.25 196 ILE A N 1
ATOM 1544 C CA . ILE A 1 196 ? 23.355 -2.286 -23.711 1.00 96.25 196 ILE A CA 1
ATOM 1545 C C . ILE A 1 196 ? 22.656 -3.601 -24.067 1.00 96.25 196 ILE A C 1
ATOM 1547 O O . ILE A 1 196 ? 22.971 -4.646 -23.502 1.00 96.25 196 ILE A O 1
ATOM 1551 N N . GLY A 1 197 ? 21.686 -3.570 -24.985 1.00 97.38 197 GLY A N 1
ATOM 1552 C CA . GLY A 1 197 ? 20.911 -4.764 -25.309 1.00 97.38 197 GLY A CA 1
ATOM 1553 C C . GLY A 1 197 ? 19.882 -4.572 -26.415 1.00 97.38 197 GLY A C 1
ATOM 1554 O O . GLY A 1 197 ? 19.520 -3.456 -26.780 1.00 97.38 197 GLY A O 1
ATOM 1555 N N . VAL A 1 198 ? 19.395 -5.691 -26.948 1.00 98.06 198 VAL A N 1
ATOM 1556 C CA . VAL A 1 198 ? 18.377 -5.741 -28.004 1.00 98.06 198 VAL A CA 1
ATOM 1557 C C . VAL A 1 198 ? 17.529 -6.999 -27.848 1.00 98.06 198 VAL A C 1
ATOM 1559 O O . VAL A 1 198 ? 18.039 -8.049 -27.452 1.00 98.06 198 VAL A O 1
ATOM 1562 N N . SER A 1 199 ? 16.243 -6.931 -28.187 1.00 98.12 199 SER A N 1
ATOM 1563 C CA . SER A 1 199 ? 15.408 -8.129 -28.302 1.00 98.12 199 SER A CA 1
ATOM 1564 C C . SER A 1 199 ? 14.248 -7.932 -29.269 1.00 98.12 199 SER A C 1
ATOM 1566 O O . SER A 1 199 ? 13.641 -6.864 -29.317 1.00 98.12 199 SER A O 1
ATOM 1568 N N . ALA A 1 200 ? 13.896 -9.004 -29.980 1.00 97.44 200 ALA A N 1
ATOM 1569 C CA . ALA A 1 200 ? 12.679 -9.096 -30.786 1.00 97.44 200 ALA A CA 1
ATOM 1570 C C . ALA A 1 200 ? 11.428 -9.448 -29.953 1.00 97.44 200 ALA A C 1
ATOM 1572 O O . ALA A 1 200 ? 10.336 -9.599 -30.493 1.00 97.44 200 ALA A O 1
ATOM 1573 N N . LYS A 1 201 ? 11.556 -9.589 -28.624 1.00 97.75 201 LYS A N 1
ATOM 1574 C CA . LYS A 1 201 ? 10.415 -9.822 -27.731 1.00 97.75 201 LYS A CA 1
ATOM 1575 C C . LYS A 1 201 ? 9.851 -8.495 -27.228 1.00 97.75 201 LYS A C 1
ATOM 1577 O O . LYS A 1 201 ? 10.488 -7.826 -26.409 1.00 97.75 201 LYS A O 1
ATOM 1582 N N . ALA A 1 202 ? 8.644 -8.164 -27.681 1.00 97.19 202 ALA A N 1
ATOM 1583 C CA . ALA A 1 202 ? 7.903 -6.986 -27.241 1.00 97.19 202 ALA A CA 1
ATOM 1584 C C . ALA A 1 202 ? 7.646 -6.982 -25.724 1.00 97.19 202 ALA A C 1
ATOM 1586 O O . ALA A 1 202 ? 7.596 -8.028 -25.064 1.00 97.19 202 ALA A O 1
ATOM 1587 N N . LYS A 1 203 ? 7.451 -5.779 -25.185 1.00 97.75 203 LYS A N 1
ATOM 1588 C CA . LYS A 1 203 ? 7.031 -5.508 -23.807 1.00 97.75 203 LYS A CA 1
ATOM 1589 C C . LYS A 1 203 ? 5.755 -4.661 -23.854 1.00 97.75 203 LYS A C 1
ATOM 1591 O O . LYS A 1 203 ? 5.862 -3.440 -23.858 1.00 97.75 203 LYS A O 1
ATOM 1596 N N . PRO A 1 204 ? 4.564 -5.283 -23.954 1.00 96.06 204 PRO A N 1
ATOM 1597 C CA . PRO A 1 204 ? 3.290 -4.560 -24.052 1.00 96.06 204 PRO A CA 1
ATOM 1598 C C . PRO A 1 204 ? 2.867 -3.872 -22.747 1.00 96.06 204 PRO A C 1
ATOM 1600 O O . PRO A 1 204 ? 2.038 -2.975 -22.777 1.00 96.06 204 PRO A O 1
ATOM 1603 N N . GLN A 1 205 ? 3.453 -4.279 -21.624 1.00 96.25 205 GLN A N 1
ATOM 1604 C CA . GLN A 1 205 ? 3.295 -3.693 -20.295 1.00 96.25 205 GLN A CA 1
ATOM 1605 C C . GLN A 1 205 ? 4.671 -3.619 -19.629 1.00 96.25 205 GLN A C 1
ATOM 1607 O O . GLN A 1 205 ? 5.623 -4.234 -20.132 1.00 96.25 205 GLN A O 1
ATOM 1612 N N . VAL A 1 206 ? 4.781 -2.900 -18.506 1.00 97.75 206 VAL A N 1
ATOM 1613 C CA . VAL A 1 206 ? 6.061 -2.717 -17.808 1.00 97.75 206 VAL A CA 1
ATOM 1614 C C . VAL A 1 206 ? 6.685 -4.074 -17.491 1.00 97.75 206 VAL A C 1
ATOM 1616 O O . VAL A 1 206 ? 6.156 -4.874 -16.721 1.00 97.75 206 VAL A O 1
ATOM 1619 N N . GLY A 1 207 ? 7.838 -4.340 -18.097 1.00 96.44 207 GLY A N 1
ATOM 1620 C CA . GLY A 1 207 ? 8.576 -5.579 -17.901 1.00 96.44 207 GLY A CA 1
ATOM 1621 C C . GLY A 1 207 ? 10.074 -5.365 -18.032 1.00 96.44 207 GLY A C 1
ATOM 1622 O O . GLY A 1 207 ? 10.530 -4.386 -18.614 1.00 96.44 207 GLY A O 1
ATOM 1623 N N . THR A 1 208 ? 10.859 -6.296 -17.493 1.00 97.44 208 THR A N 1
ATOM 1624 C CA . THR A 1 208 ? 12.322 -6.213 -17.556 1.00 97.44 208 THR A CA 1
ATOM 1625 C C . THR A 1 208 ? 12.810 -6.318 -18.996 1.00 97.44 208 THR A C 1
ATOM 1627 O O . THR A 1 208 ? 12.499 -7.297 -19.684 1.00 97.44 208 THR A O 1
ATOM 1630 N N . PHE A 1 209 ? 13.578 -5.323 -19.434 1.00 98.25 209 PHE A N 1
ATOM 1631 C CA . PHE A 1 209 ? 14.362 -5.367 -20.663 1.00 98.25 209 PHE A CA 1
ATOM 1632 C C . PHE A 1 209 ? 15.664 -6.126 -20.430 1.00 98.25 209 PHE A C 1
ATOM 1634 O O . PHE A 1 209 ? 15.915 -7.130 -21.092 1.00 98.25 209 PHE A O 1
ATOM 1641 N N . ILE A 1 210 ? 16.464 -5.657 -19.469 1.00 98.00 210 ILE A N 1
ATOM 1642 C CA . ILE A 1 210 ? 17.787 -6.198 -19.154 1.00 98.00 210 ILE A CA 1
ATOM 1643 C C . ILE A 1 210 ? 18.201 -5.822 -17.725 1.00 98.00 210 ILE A C 1
ATOM 1645 O O . ILE A 1 210 ? 17.634 -4.910 -17.122 1.00 98.00 210 ILE A O 1
ATOM 1649 N N . THR A 1 211 ? 19.204 -6.514 -17.198 1.00 97.75 211 THR A N 1
ATOM 1650 C CA . THR A 1 211 ? 19.936 -6.124 -15.991 1.00 97.75 211 THR A CA 1
ATOM 1651 C C . THR A 1 211 ? 21.234 -5.423 -16.397 1.00 97.75 211 THR A C 1
ATOM 1653 O O . THR A 1 211 ? 21.987 -5.954 -17.211 1.00 97.75 211 THR A O 1
ATOM 1656 N N . LEU A 1 212 ? 21.488 -4.236 -15.849 1.00 97.31 212 LEU A N 1
ATOM 1657 C CA . LEU A 1 212 ? 22.664 -3.415 -16.122 1.00 97.31 212 LEU A CA 1
ATOM 1658 C C . LEU A 1 212 ? 23.578 -3.393 -14.895 1.00 97.31 212 LEU A C 1
ATOM 1660 O O . LEU A 1 212 ? 23.140 -3.047 -13.803 1.00 97.31 212 LEU A O 1
ATOM 1664 N N . ASP A 1 213 ? 24.847 -3.729 -15.090 1.00 98.06 213 ASP A N 1
ATOM 1665 C CA . ASP A 1 213 ? 25.906 -3.551 -14.095 1.00 98.06 213 ASP A CA 1
ATOM 1666 C C . ASP A 1 213 ? 26.531 -2.160 -14.281 1.00 98.06 213 ASP A C 1
ATOM 1668 O O . ASP A 1 213 ? 27.314 -1.940 -15.211 1.00 98.06 213 ASP A O 1
ATOM 1672 N N . THR A 1 214 ? 26.135 -1.198 -13.441 1.00 97.44 214 THR A N 1
ATOM 1673 C CA . THR A 1 214 ? 26.534 0.210 -13.575 1.00 97.44 214 THR A CA 1
ATOM 1674 C C . THR A 1 214 ? 27.995 0.448 -13.217 1.00 97.44 214 THR A C 1
ATOM 1676 O O . THR A 1 214 ? 28.540 1.477 -13.609 1.00 97.44 214 THR A O 1
ATOM 1679 N N . THR A 1 215 ? 28.662 -0.502 -12.552 1.00 97.62 215 THR A N 1
ATOM 1680 C CA . THR A 1 215 ? 30.083 -0.402 -12.159 1.00 97.62 215 THR A CA 1
ATOM 1681 C C . THR A 1 215 ? 31.041 -0.354 -13.351 1.00 97.62 215 THR A C 1
ATOM 1683 O O . THR A 1 215 ? 32.197 0.040 -13.220 1.00 97.62 215 THR A O 1
ATOM 1686 N N . ARG A 1 216 ? 30.549 -0.715 -14.542 1.00 96.56 216 ARG A N 1
ATOM 1687 C CA . ARG A 1 216 ? 31.293 -0.707 -15.811 1.00 96.56 216 ARG A CA 1
ATOM 1688 C C . ARG A 1 216 ? 31.326 0.654 -16.500 1.00 96.56 216 ARG A C 1
ATOM 1690 O O . ARG A 1 216 ? 31.971 0.792 -17.538 1.00 96.56 216 ARG A O 1
ATOM 1697 N N . TYR A 1 217 ? 30.606 1.632 -15.963 1.00 95.88 217 TYR A N 1
ATOM 1698 C CA . TYR A 1 217 ? 30.439 2.953 -16.552 1.00 95.88 217 TYR A CA 1
ATOM 1699 C C . TYR A 1 217 ? 30.944 4.024 -15.580 1.00 95.88 217 TYR A C 1
ATOM 1701 O O . TYR A 1 217 ? 30.922 3.806 -14.366 1.00 95.88 217 TYR A O 1
ATOM 1709 N N . PRO A 1 218 ? 31.436 5.168 -16.087 1.00 96.75 218 PRO A N 1
ATOM 1710 C CA . PRO A 1 218 ? 31.903 6.247 -15.225 1.00 96.75 218 PRO A CA 1
ATOM 1711 C C . PRO A 1 218 ? 30.770 6.782 -14.343 1.00 96.75 218 PRO A C 1
ATOM 1713 O O . PRO A 1 218 ? 29.611 6.775 -14.745 1.00 96.75 218 PRO A O 1
ATOM 1716 N N . ASN A 1 219 ? 31.118 7.286 -13.158 1.00 97.94 219 ASN A N 1
ATOM 1717 C CA . ASN A 1 219 ? 30.164 8.019 -12.329 1.00 97.94 219 ASN A CA 1
ATOM 1718 C C . ASN A 1 219 ? 29.770 9.335 -13.025 1.00 97.94 219 ASN A C 1
ATOM 1720 O O . ASN A 1 219 ? 30.606 9.992 -13.654 1.00 97.94 219 ASN A O 1
ATOM 1724 N N . GLY A 1 220 ? 28.505 9.729 -12.892 1.00 97.38 220 GLY A N 1
ATOM 1725 C CA . GLY A 1 220 ? 27.954 10.928 -13.523 1.00 97.38 220 GLY A CA 1
ATOM 1726 C C . GLY A 1 220 ? 26.547 10.736 -14.083 1.00 97.38 220 GLY A C 1
ATOM 1727 O O . GLY A 1 220 ? 25.925 9.686 -13.934 1.00 97.38 220 GLY A O 1
ATOM 1728 N N . THR A 1 221 ? 26.023 11.784 -14.716 1.00 98.00 221 THR A N 1
ATOM 1729 C CA . THR A 1 221 ? 24.685 11.772 -15.319 1.00 98.00 221 THR A CA 1
ATOM 1730 C C . THR A 1 221 ? 24.743 11.225 -16.742 1.00 98.00 221 THR A C 1
ATOM 1732 O O . THR A 1 221 ? 25.489 11.722 -17.579 1.00 98.00 221 THR A O 1
ATOM 1735 N N . HIS A 1 222 ? 23.922 10.222 -17.034 1.00 97.69 222 HIS A N 1
ATOM 1736 C CA . HIS A 1 222 ? 23.826 9.530 -18.316 1.00 97.69 222 HIS A CA 1
ATOM 1737 C C . HIS A 1 222 ? 22.384 9.533 -18.826 1.00 97.69 222 HIS A C 1
ATOM 1739 O O . HIS A 1 222 ? 21.455 9.851 -18.085 1.00 97.69 222 HIS A O 1
ATOM 1745 N N . LYS A 1 223 ? 22.182 9.141 -20.089 1.00 98.00 223 LYS A N 1
ATOM 1746 C CA . LYS A 1 223 ? 20.839 8.885 -20.627 1.00 98.00 223 LYS A CA 1
ATOM 1747 C C . LYS A 1 223 ? 20.726 7.457 -21.136 1.00 98.00 223 LYS A C 1
ATOM 1749 O O . LYS A 1 223 ? 21.517 7.034 -21.973 1.00 98.00 223 LYS A O 1
ATOM 1754 N N . LEU A 1 224 ? 19.720 6.732 -20.672 1.00 98.25 224 LEU A N 1
ATOM 1755 C CA . LEU A 1 224 ? 19.218 5.539 -21.337 1.00 98.25 224 LEU A CA 1
ATOM 1756 C C . LEU A 1 224 ? 18.415 5.978 -22.559 1.00 98.25 224 LEU A C 1
ATOM 1758 O O . LEU A 1 224 ? 17.541 6.836 -22.451 1.00 98.25 224 LEU A O 1
ATOM 1762 N N . ARG A 1 225 ? 18.703 5.379 -23.711 1.00 98.06 225 ARG A N 1
ATOM 1763 C CA . ARG A 1 225 ? 17.929 5.543 -24.940 1.00 98.06 225 ARG A CA 1
ATOM 1764 C C . ARG A 1 225 ? 17.290 4.213 -25.299 1.00 98.06 225 ARG A C 1
ATOM 1766 O O . ARG A 1 225 ? 17.994 3.267 -25.648 1.00 98.06 225 ARG A O 1
ATOM 1773 N N . LEU A 1 226 ? 15.964 4.157 -25.245 1.00 98.50 226 LEU A N 1
ATOM 1774 C CA . LEU A 1 226 ? 15.168 3.055 -25.769 1.00 98.50 226 LEU A CA 1
ATOM 1775 C C . LEU A 1 226 ? 14.709 3.397 -27.183 1.00 98.50 226 LEU A C 1
ATOM 1777 O O . LEU A 1 226 ? 14.035 4.398 -27.399 1.00 98.50 226 LEU A O 1
ATOM 1781 N N . ARG A 1 227 ? 15.023 2.522 -28.132 1.00 97.94 227 ARG A N 1
ATOM 1782 C CA . ARG A 1 227 ? 14.448 2.525 -29.476 1.00 97.94 227 ARG A CA 1
ATOM 1783 C C . ARG A 1 227 ? 13.391 1.452 -29.589 1.00 97.94 227 ARG A C 1
ATOM 1785 O O . ARG A 1 227 ? 13.679 0.292 -29.299 1.00 97.94 227 ARG A O 1
ATOM 1792 N N . VAL A 1 228 ? 12.215 1.821 -30.082 1.00 98.19 228 VAL A N 1
ATOM 1793 C CA . VAL A 1 228 ? 11.172 0.877 -30.501 1.00 98.19 228 VAL A CA 1
ATOM 1794 C C . VAL A 1 228 ? 11.176 0.837 -32.023 1.00 98.19 228 VAL A C 1
ATOM 1796 O O . VAL A 1 228 ? 10.743 1.782 -32.677 1.00 98.19 228 VAL A O 1
ATOM 1799 N N . VAL A 1 229 ? 11.733 -0.235 -32.587 1.00 97.56 229 VAL A N 1
ATOM 1800 C CA . VAL A 1 229 ? 11.955 -0.388 -34.030 1.00 97.56 229 VAL A CA 1
ATOM 1801 C C . VAL A 1 229 ? 10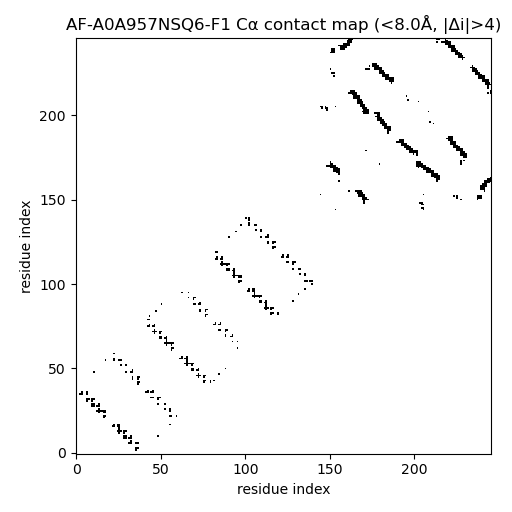.757 -1.071 -34.678 1.00 97.56 229 VAL A C 1
ATOM 1803 O O . VAL A 1 229 ? 10.216 -2.051 -34.154 1.00 97.56 229 VAL A O 1
ATOM 1806 N N . ARG A 1 230 ? 10.370 -0.542 -35.835 1.00 94.44 230 ARG A N 1
ATOM 1807 C CA . ARG A 1 230 ? 9.201 -0.906 -36.629 1.00 94.44 230 ARG A CA 1
ATOM 1808 C C . ARG A 1 230 ? 9.615 -1.368 -38.025 1.00 94.44 230 ARG A C 1
ATOM 1810 O O . ARG A 1 230 ? 10.770 -1.202 -38.427 1.00 94.44 230 ARG A O 1
ATOM 1817 N N . ASP A 1 231 ? 8.665 -1.928 -38.769 1.00 88.00 231 ASP A N 1
ATOM 1818 C CA . ASP A 1 231 ? 8.865 -2.285 -40.177 1.00 88.00 231 ASP A CA 1
ATOM 1819 C C . ASP A 1 231 ? 9.442 -1.124 -41.002 1.00 88.00 231 ASP A C 1
ATOM 1821 O O . ASP A 1 231 ? 9.153 0.051 -40.766 1.00 88.00 231 ASP A O 1
ATOM 1825 N N . GLY A 1 232 ? 10.301 -1.463 -41.968 1.00 83.56 232 GLY A N 1
ATOM 1826 C CA . GLY A 1 232 ? 11.020 -0.475 -42.778 1.00 83.56 232 GLY A CA 1
ATOM 1827 C C . GLY A 1 232 ? 12.179 0.221 -42.053 1.00 83.56 232 GLY A C 1
ATOM 1828 O O . GLY A 1 232 ? 12.660 1.236 -42.541 1.00 83.56 232 GLY A O 1
ATOM 1829 N N . ALA A 1 233 ? 12.629 -0.314 -40.909 1.00 77.31 233 ALA A N 1
ATOM 1830 C CA . ALA A 1 233 ? 13.705 0.231 -40.072 1.00 77.31 233 ALA A CA 1
ATOM 1831 C C . ALA A 1 233 ? 13.423 1.621 -39.462 1.00 77.31 233 ALA A C 1
ATOM 1833 O O . ALA A 1 233 ? 14.335 2.269 -38.948 1.00 77.31 233 ALA A O 1
ATOM 1834 N N . ASN A 1 234 ? 12.158 2.046 -39.446 1.00 89.56 234 ASN A N 1
ATOM 1835 C CA . ASN A 1 234 ? 11.718 3.229 -38.711 1.00 89.56 234 ASN A CA 1
ATOM 1836 C C . ASN A 1 234 ? 11.702 2.950 -37.204 1.00 89.56 234 ASN A C 1
ATOM 1838 O O . ASN A 1 234 ? 11.433 1.828 -36.777 1.00 89.56 234 ASN A O 1
ATOM 1842 N N . TYR A 1 235 ? 11.931 3.961 -36.369 1.00 95.69 235 TYR A N 1
ATOM 1843 C CA . TYR A 1 235 ? 11.921 3.794 -34.915 1.00 95.69 235 TYR A CA 1
ATOM 1844 C C . TYR A 1 235 ? 11.415 5.042 -34.192 1.00 95.69 235 TYR A C 1
ATOM 1846 O O . TYR A 1 235 ? 11.465 6.134 -34.746 1.00 95.69 235 TYR A O 1
ATOM 1854 N N . ASP A 1 236 ? 10.898 4.855 -32.979 1.00 96.81 236 ASP A N 1
ATOM 1855 C CA . ASP A 1 236 ? 10.686 5.929 -31.999 1.00 96.81 236 ASP A CA 1
ATOM 1856 C C . ASP A 1 236 ? 11.781 5.847 -30.929 1.00 96.81 236 ASP A C 1
ATOM 1858 O O . ASP A 1 236 ? 12.226 4.745 -30.585 1.00 96.81 236 ASP A O 1
ATOM 1862 N N . GLU A 1 237 ? 12.209 6.996 -30.405 1.00 96.88 237 GLU A N 1
ATOM 1863 C CA . GLU A 1 237 ? 13.198 7.091 -29.327 1.00 96.88 237 GLU A CA 1
ATOM 1864 C C . GLU A 1 237 ? 12.566 7.619 -28.041 1.00 96.88 237 GLU A C 1
ATOM 1866 O O . GLU A 1 237 ? 11.802 8.582 -28.048 1.00 96.88 237 GLU A O 1
ATOM 1871 N N . TYR A 1 238 ? 12.938 6.995 -26.928 1.00 97.88 238 TYR A N 1
ATOM 1872 C CA . TYR A 1 238 ? 12.518 7.365 -25.585 1.00 97.88 238 TYR A CA 1
ATOM 1873 C C . TYR A 1 238 ? 13.759 7.482 -24.709 1.00 97.88 238 TYR A C 1
ATOM 1875 O O . TYR A 1 238 ? 14.623 6.600 -24.730 1.00 97.88 238 TYR A O 1
ATOM 1883 N N . PHE A 1 239 ? 13.846 8.562 -23.940 1.00 97.38 239 PHE A N 1
ATOM 1884 C CA . PHE A 1 239 ? 15.021 8.878 -23.138 1.00 97.38 239 PHE A CA 1
ATOM 1885 C C . PHE A 1 239 ? 14.687 8.874 -21.652 1.00 97.38 239 PHE A C 1
ATOM 1887 O O . PHE A 1 239 ? 13.622 9.331 -21.244 1.00 97.38 239 PHE A O 1
ATOM 1894 N N . THR A 1 240 ? 15.623 8.380 -20.849 1.00 98.00 240 THR A N 1
ATOM 1895 C CA . THR A 1 240 ? 15.532 8.400 -19.387 1.00 98.00 240 THR A CA 1
ATOM 1896 C C . THR A 1 240 ? 16.894 8.732 -18.819 1.00 98.00 240 THR A C 1
ATOM 1898 O O . THR A 1 240 ? 17.885 8.058 -19.097 1.00 98.00 240 THR A O 1
ATOM 1901 N N . THR A 1 241 ? 16.957 9.808 -18.056 1.00 98.31 241 THR A N 1
ATOM 1902 C CA . THR A 1 241 ? 18.160 10.281 -17.387 1.00 98.31 241 THR A CA 1
ATOM 1903 C C . THR A 1 241 ? 18.405 9.433 -16.149 1.00 98.31 241 THR A C 1
ATOM 1905 O O . THR A 1 241 ? 17.475 9.142 -15.407 1.00 98.31 241 THR A O 1
ATOM 1908 N N . ILE A 1 242 ? 19.653 9.049 -15.906 1.00 98.06 242 ILE A N 1
ATOM 1909 C CA . ILE A 1 242 ? 20.075 8.361 -14.680 1.00 98.06 242 ILE A CA 1
ATOM 1910 C C . ILE A 1 242 ? 21.378 8.975 -14.189 1.00 98.06 242 ILE A C 1
ATOM 1912 O O . ILE A 1 242 ? 22.172 9.459 -14.997 1.00 98.06 242 ILE A O 1
ATOM 1916 N N . THR A 1 243 ? 21.636 8.928 -12.888 1.00 98.44 243 THR A N 1
ATOM 1917 C CA . THR A 1 243 ? 22.940 9.309 -12.332 1.00 98.44 243 THR A CA 1
ATOM 1918 C C . THR A 1 243 ? 23.612 8.081 -11.747 1.00 98.44 243 THR A C 1
ATOM 1920 O O . THR A 1 243 ? 23.108 7.490 -10.801 1.00 98.44 243 THR A O 1
ATOM 1923 N N . ILE A 1 244 ? 24.743 7.677 -12.320 1.00 98.25 244 ILE A N 1
ATOM 1924 C CA . ILE A 1 244 ? 25.529 6.550 -11.823 1.00 98.25 244 ILE A CA 1
ATOM 1925 C C . ILE A 1 244 ? 26.436 7.046 -10.694 1.00 98.25 244 ILE A C 1
ATOM 1927 O O . ILE A 1 244 ? 27.221 7.979 -10.888 1.00 98.25 244 ILE A O 1
ATOM 1931 N N . GLN A 1 245 ? 26.331 6.408 -9.529 1.00 97.69 245 GLN A N 1
ATOM 1932 C CA . GLN A 1 245 ? 27.167 6.668 -8.359 1.00 97.69 245 GLN A CA 1
ATOM 1933 C C . GLN A 1 245 ? 27.582 5.337 -7.712 1.00 97.69 245 GLN A C 1
ATOM 1935 O O . GLN A 1 245 ? 26.984 4.902 -6.728 1.00 97.69 245 GLN A O 1
ATOM 1940 N N . ASN A 1 246 ? 28.580 4.675 -8.306 1.00 93.25 246 ASN A N 1
ATOM 1941 C CA . ASN A 1 246 ? 29.204 3.460 -7.763 1.00 93.25 246 ASN A CA 1
ATOM 1942 C C . ASN A 1 246 ? 30.279 3.771 -6.722 1.00 93.25 246 ASN A C 1
ATOM 1944 O O . ASN A 1 246 ? 30.901 4.859 -6.831 1.00 93.25 246 ASN A O 1
#

Radius of gyration: 27.07 Å; Cα contacts (8 Å, |Δi|>4): 433; chains: 1; bounding box: 63×33×79 Å

Mean predicted aligned error: 5.21 Å

Solvent-accessible surface area (backbone atoms only — not comparable to full-atom values): 12580 Å² total; per-residue (Å²): 135,63,59,74,59,52,31,55,51,32,47,52,50,16,51,56,26,45,78,67,69,36,50,69,62,13,47,57,32,40,51,53,27,37,55,49,27,57,78,68,66,38,54,70,58,33,22,54,47,29,40,52,47,13,52,47,27,46,76,70,69,37,54,68,64,12,49,51,26,31,52,59,16,33,56,42,21,57,75,70,65,37,56,68,59,33,21,55,33,26,45,51,48,12,52,51,28,44,74,72,64,41,37,70,61,12,50,52,26,38,50,56,15,41,54,41,24,57,77,71,67,37,63,68,60,32,54,53,47,52,54,49,46,53,53,39,53,50,51,48,50,55,50,54,47,70,71,45,78,69,64,29,70,61,28,66,45,74,65,36,78,43,52,46,74,42,64,36,22,18,22,37,67,54,100,54,57,51,34,37,39,37,28,39,15,58,74,56,34,81,90,50,61,42,82,71,50,72,43,69,71,72,25,81,44,66,35,79,78,49,76,45,64,49,70,82,50,76,71,44,56,29,25,41,38,36,34,42,30,28,72,93,81,43,67,50,80,30,79,36,38,32,28,38,61,109

pLDDT: mean 96.37, std 3.99, range [59.41, 98.81]

Secondary structure (DSSP, 8-state):
--HHHHHHHHHHHHHHHHHTT-HHHHHHHHHHHHHHHHHTT-HHHHHHHHHHHHHHHHHTT-HHHHHHHHHHHHHHHHHTT-HHHHHHHHHHHHHHHHHTT-HHHHHHHHHHHHHHHHHTT-HHHHHHHHHHHHHHHHHHHHHHHHT--SSEEEESPTTEEE-SEEEEEEEE--TTEEEEEEEEEGGG-TTSEEEEEEESS-EEEEEEEEEEEGGGS-SEEEEEEEEEEEGGG-EEEEEEEEEE--

Sequence (246 aa):
DDQPLAAKVLDRMAQGYSTQLQYDQALQTYARTLTIWQAQADKRQVATTLFKMGAIYREAEQYDESLQKFQEALGLAQEIADRDLEARLWDRIAGAYRADGAFDKALTAYSSALGLWQELGDADNVARTQTNVSRTIQARFDRSLETRTENGVALPLDGEVVSGVISIKGIANHPQFQKWQLDLLLFGNETQATFIGVSAKAKPQVGTFITLDTTRYPNGTHKLRLRVVRDGANYDEYFTTITIQN

Nearest PDB structures (foldseek):
  4a1s-assembly1_B  TM=9.215E-01  e=1.502E-06  Drosophila melanogaster
  3sf4-assembly2_B  TM=9.188E-01  e=1.997E-06  Homo sapiens
  3ro3-assembly1_A  TM=8.493E-01  e=2.368E-06  Mus musculus
  4wne-assembly1_A  TM=8.881E-01  e=1.306E-05  Homo sapiens
  5a6c-assembly2_A  TM=8.653E-01  e=2.307E-05  Homo sapiens

Foldseek 3Di:
DCLVVQLVVLQVVLVVCLVVLVLVSSLVSLVSSLVSCVVVVVLLSNLVSLQVNLVSCVVVVVLVSSLVSLVVSLVSCVVVVVLVSNLVSLQSNLVSCLVVVVLVSSLVSLVSSLVSCVVVVPVVSNVVSVVVNVVSVVSNLVVVQQPDQDFAWPPPAFAEEDAFKAFTKGFADDPQFQKKWKWKAAQAPPVDTHGDDMDRDGGRGIDTPDIDGLVVHDFAKIKIWMWGAGPPRDTDIYIGIYGYDD

=== Feature glossary ===
Feature key, reading from the visual/contextual features back to the raw sequence:

Rendered structure images. Structure images are PyMOL renders from six orthogonal camera directions. Cartoon representation draws helices as coils and strands as arrows; sticks shows the backbone as bonds; surface shows the solvent-excluded envelope. Rainbow coloring maps sequence position to hue (blue→red, N→C); chain coloring assigns a distinct color per polypeptide.

Contact-map, Ramachandran, and PAE plots. Three diagnostic plots accompany the record. The Cα contact map visualizes the tertiary structure as a 2D adjacency matrix (8 Å cutoff, sequence-local contacts suppressed). The Ramachandran plot shows the distribution of backbone (φ, ψ) torsions, with points in the α and β basins reflecting secondary structure content. The PAE plot shows AlphaFold's inter-residue confidence as a color matrix.

InterPro / GO / CATH / organism. The annotation block draws on four external resources. InterPro: which protein families and domains the sequence belongs to. GO: standardized terms for what the protein does, what process it participates in, and where in the cell it acts. CATH: which structural fold it has in the CATH hierarchy. Organism: the species of origin.

Nearest PDB structures. Structural nearest neighbors (via Foldseek easy-search vs the PDB). Reported per hit: target PDB id, E-value, and alignment TM-score. A TM-score above ~0.5 is the conventional threshold for 'same fold'.

Predicted aligned error. Predicted aligned error is AlphaFold's pairwise confidence. Unlike pLDDT (per-residue), PAE is per-residue-pair and captures whether two parts of the structure are correctly placed relative to each other. Units are ångströms of expected positional error.

Solvent-accessible surface area. SASA measures how much of the protein is reachable by solvent. It is computed by rolling a water-sized probe over the atomic surface and summing the exposed area (Å²). Per-residue SASA distinguishes core (buried, low SASA) from surface (exposed, high SASA) residues; total SASA is a whole-molecule size measure.

B-factor. Crystallographic B-factors measure how much each atom's electron density is smeared out, in Å². They rise in mobile loops and surface residues and fall in the buried interior. In AlphaFold models this column is repurposed to hold pLDDT instead.

pLDDT. For AlphaFold models, the B-factor field carries pLDDT — the model's own estimate of local accuracy on a 0–100 scale. Regions with pLDDT<50 should be treated as essentially unmodeled; they often correspond to intrinsically disordered segments.

Backbone torsions (φ/ψ). φ (phi) and ψ (psi) are the two rotatable backbone dihedrals per residue: φ is the C(i-1)–N–Cα–C torsion, ψ is the N–Cα–C–N(i+1) torsion, both in degrees on (−180°, 180°]. α-helical residues cluster near (−60°, −45°); β-strand residues near (−120°, +130°). A Ramachandran plot is simply a scatter of (φ, ψ) for every residue.

Radius of gyration, Cα contacts, bounding box. Radius of gyration (Rg) is the root-mean-square distance of Cα atoms from their centroid — a single number for overall size and compactness. A globular domain of N residues has Rg ≈ 2.2·N^0.38 Å; an extended or disordered chain has a much larger Rg. The Cα contact count is the number of residue pairs whose Cα atoms are within 8 Å and are more than four positions apart in sequence — a standard proxy for tertiary packing density. The bounding box is the smallest axis-aligned box enclosing all Cα atoms.

Secondary structure (3-state, P-SEA). Three-state secondary structure (P-SEA) collapses the eight DSSP classes into helix (a), strand (b), and coil (c). P-SEA assigns these from Cα geometry alone — distances and angles — without requiring backbone oxygens, so it works on any Cα trace.

Secondary structure (8-state, DSSP). Secondary structure is the local, repeating backbone conformation. DSSP classifies it into eight states by reading the hydrogen-bond network: three helix types (H, G, I), two β types (E, B), two non-regular types (T, S), and unstructured coil (-).

Foldseek 3Di. The Foldseek 3Di string encodes local tertiary geometry as a 20-letter alphabet — one character per residue — derived from the relative positions of nearby Cα atoms. Unlike the amino-acid sequence, 3Di is a direct function of the 3D structure, so two proteins with the same fold have similar 3Di strings even at low sequence identity.

mmCIF coordinates. Structure coordinates are given as an mmCIF _atom_site loop: one row per atom with element, residue name, chain id, sequence number, and x/y/z position in Å. Only the four main-chain atoms per residue are included here; side chains are omitted to keep the record compact.

Sequence. This is the polypeptide sequence — one letter per residue, N-terminus first. Length ranges from a few dozen residues for small domains to over a thousand for large multi-domain proteins.